Protein AF-A0A397DBZ5-F1 (afdb_monomer_lite)

Structure (mmCIF, N/CA/C/O backbone):
data_AF-A0A397DBZ5-F1
#
_entry.id   AF-A0A397DBZ5-F1
#
loop_
_atom_site.group_PDB
_atom_site.id
_atom_site.type_symbol
_atom_site.label_atom_id
_atom_site.label_alt_id
_atom_site.label_comp_id
_atom_site.label_asym_id
_atom_site.label_entity_id
_atom_site.label_seq_id
_atom_site.pdbx_PDB_ins_code
_atom_site.Cartn_x
_atom_site.Cartn_y
_atom_site.Cartn_z
_atom_site.occupancy
_atom_site.B_iso_or_equiv
_atom_site.auth_seq_id
_atom_site.auth_comp_id
_atom_site.auth_asym_id
_atom_site.auth_atom_id
_atom_site.pdbx_PDB_model_num
ATOM 1 N N . MET A 1 1 ? 53.790 -33.391 -21.709 1.00 39.59 1 MET A N 1
ATOM 2 C CA . MET A 1 1 ? 53.304 -32.358 -20.772 1.00 39.59 1 MET A CA 1
ATOM 3 C C . MET A 1 1 ? 51.871 -32.041 -21.142 1.00 39.59 1 MET A C 1
ATOM 5 O O . MET A 1 1 ? 51.640 -31.482 -22.203 1.00 39.59 1 MET A O 1
ATOM 9 N N . VAL A 1 2 ? 50.927 -32.501 -20.327 1.00 30.28 2 VAL A N 1
ATOM 10 C CA . VAL A 1 2 ? 49.497 -32.218 -20.479 1.00 30.28 2 VAL A CA 1
ATOM 11 C C . VAL A 1 2 ? 49.212 -30.999 -19.610 1.00 30.28 2 VAL A C 1
ATOM 13 O O . VAL A 1 2 ? 49.374 -31.076 -18.396 1.00 30.28 2 VAL A O 1
ATOM 16 N N . ALA A 1 3 ? 48.854 -29.872 -20.222 1.00 31.77 3 ALA A N 1
ATOM 17 C CA . ALA A 1 3 ? 48.318 -28.725 -19.502 1.00 31.77 3 ALA A CA 1
ATOM 18 C C . ALA A 1 3 ? 46.794 -28.864 -19.491 1.00 31.77 3 ALA A C 1
ATOM 20 O O . ALA A 1 3 ? 46.115 -28.621 -20.486 1.00 31.77 3 ALA A O 1
ATOM 21 N N . THR A 1 4 ? 46.282 -29.358 -18.371 1.00 33.03 4 THR A N 1
ATOM 22 C CA . THR A 1 4 ? 44.861 -29.445 -18.045 1.00 33.03 4 THR A CA 1
ATOM 23 C C . THR A 1 4 ? 44.274 -28.045 -17.902 1.00 33.03 4 THR A C 1
ATOM 25 O O . THR A 1 4 ? 44.769 -27.249 -17.104 1.00 33.03 4 THR A O 1
ATOM 28 N N . GLY A 1 5 ? 43.219 -27.756 -18.665 1.00 36.16 5 GLY A N 1
ATOM 29 C CA . GLY A 1 5 ? 42.408 -26.557 -18.492 1.00 36.16 5 GLY A CA 1
ATOM 30 C C . GLY A 1 5 ? 41.718 -26.567 -17.131 1.00 36.16 5 GLY A C 1
ATOM 31 O O . GLY A 1 5 ? 41.049 -27.534 -16.772 1.00 36.16 5 GLY A O 1
ATOM 32 N N . THR A 1 6 ? 41.894 -25.493 -16.373 1.00 34.53 6 THR A N 1
ATOM 33 C CA . THR A 1 6 ? 41.127 -25.217 -15.163 1.00 34.53 6 THR A CA 1
ATOM 34 C C . THR A 1 6 ? 39.743 -24.721 -15.567 1.00 34.53 6 THR A C 1
ATOM 36 O O . THR A 1 6 ? 39.598 -23.682 -16.212 1.00 34.53 6 THR A O 1
ATOM 39 N N . SER A 1 7 ? 38.713 -25.488 -15.212 1.00 35.91 7 SER A N 1
ATOM 40 C CA . SER A 1 7 ? 37.330 -25.024 -15.240 1.00 35.91 7 SER A CA 1
ATOM 41 C C . SER A 1 7 ? 37.196 -23.817 -14.315 1.00 35.91 7 SER A C 1
ATOM 43 O O . SER A 1 7 ? 37.601 -23.890 -13.155 1.00 35.91 7 SER A O 1
ATOM 45 N N . LEU A 1 8 ? 36.618 -22.726 -14.817 1.00 38.84 8 LEU A N 1
ATOM 46 C CA . LEU A 1 8 ? 36.057 -21.677 -13.972 1.00 38.84 8 LEU A CA 1
ATOM 47 C C . LEU A 1 8 ? 34.969 -22.329 -13.113 1.00 38.84 8 LEU A C 1
ATOM 49 O O . LEU A 1 8 ? 33.892 -22.649 -13.609 1.00 38.84 8 LEU A O 1
ATOM 53 N N . GLU A 1 9 ? 35.295 -22.607 -11.853 1.00 35.91 9 GLU A N 1
ATOM 54 C CA . GLU A 1 9 ? 34.304 -22.941 -10.841 1.00 35.91 9 GLU A CA 1
ATOM 55 C C . GLU A 1 9 ? 33.296 -21.793 -10.774 1.00 35.91 9 GLU A C 1
ATOM 57 O O . GLU A 1 9 ? 33.673 -20.633 -10.597 1.00 35.91 9 GLU A O 1
ATOM 62 N N . ASP A 1 10 ? 32.014 -22.128 -10.930 1.00 40.19 10 ASP A N 1
ATOM 63 C CA . ASP A 1 10 ? 30.894 -21.269 -10.564 1.00 40.19 10 ASP A CA 1
ATOM 64 C C . ASP A 1 10 ? 31.026 -20.944 -9.074 1.00 40.19 10 ASP A C 1
A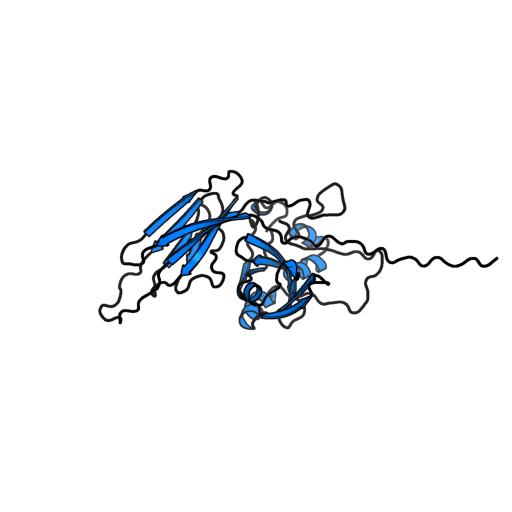TOM 66 O O . ASP A 1 10 ? 30.538 -21.669 -8.197 1.00 40.19 10 ASP A O 1
ATOM 70 N N . THR A 1 11 ? 31.708 -19.844 -8.763 1.00 39.75 11 THR A N 1
ATOM 71 C CA . THR A 1 11 ? 31.669 -19.241 -7.441 1.00 39.75 11 THR A CA 1
ATOM 72 C C . THR A 1 11 ? 30.224 -18.823 -7.223 1.00 39.75 11 THR A C 1
ATOM 74 O O . THR A 1 11 ? 29.802 -17.753 -7.660 1.00 39.75 11 THR A O 1
ATOM 77 N N . LYS A 1 12 ? 29.428 -19.693 -6.589 1.00 41.28 12 LYS A N 1
ATOM 78 C CA . LYS A 1 12 ? 28.099 -19.355 -6.082 1.00 41.28 12 LYS A CA 1
ATOM 79 C C . LYS A 1 12 ? 28.272 -18.119 -5.211 1.00 41.28 12 LYS A C 1
ATOM 81 O O . LYS A 1 12 ? 28.666 -18.237 -4.050 1.00 41.28 12 LYS A O 1
ATOM 86 N N . LEU A 1 13 ? 28.004 -16.938 -5.771 1.00 42.31 13 LEU A N 1
ATOM 87 C CA . LEU A 1 13 ? 27.806 -15.741 -4.978 1.00 42.31 13 LEU A CA 1
ATOM 88 C C . LEU A 1 13 ? 26.743 -16.127 -3.954 1.00 42.31 13 LEU A C 1
ATOM 90 O O . LEU A 1 13 ? 25.607 -16.446 -4.308 1.00 42.31 13 LEU A O 1
ATOM 94 N N . GLN A 1 14 ? 27.138 -16.167 -2.685 1.00 37.94 14 GLN A N 1
ATOM 95 C CA . GLN A 1 14 ? 26.212 -16.206 -1.567 1.00 37.94 14 GLN A CA 1
ATOM 96 C C . GLN A 1 14 ? 25.486 -14.862 -1.593 1.00 37.94 14 GLN A C 1
ATOM 98 O O . GLN A 1 14 ? 25.869 -13.922 -0.902 1.00 37.94 14 GLN A O 1
ATOM 103 N N . VAL A 1 15 ? 24.490 -14.735 -2.473 1.00 47.38 15 VAL A N 1
ATOM 104 C CA . VAL A 1 15 ? 23.604 -13.579 -2.507 1.00 47.38 15 VAL A CA 1
ATOM 105 C C . VAL A 1 15 ? 22.820 -13.650 -1.207 1.00 47.38 15 VAL A C 1
ATOM 107 O O . VAL A 1 15 ? 21.882 -14.439 -1.062 1.00 47.38 15 VAL A O 1
ATOM 110 N N . LYS A 1 16 ? 23.272 -12.881 -0.213 1.00 50.97 16 LYS A N 1
ATOM 111 C CA . LYS A 1 16 ? 22.509 -12.658 1.007 1.00 50.97 16 LYS A CA 1
ATOM 112 C C . LYS A 1 16 ? 21.192 -12.045 0.555 1.00 50.97 16 LYS A C 1
ATOM 114 O O . LYS A 1 16 ? 21.181 -10.994 -0.076 1.00 50.97 16 LYS A O 1
ATOM 119 N N . ARG A 1 17 ? 20.101 -12.770 0.785 1.00 56.88 17 ARG A N 1
ATOM 120 C CA . ARG A 1 17 ? 18.784 -12.348 0.312 1.00 56.88 17 ARG A CA 1
ATOM 121 C C . ARG A 1 17 ? 18.424 -11.016 0.967 1.00 56.88 17 ARG A C 1
ATOM 123 O O . ARG A 1 17 ? 18.727 -10.866 2.158 1.00 56.88 17 ARG A O 1
ATOM 130 N N . PRO A 1 18 ? 17.794 -10.089 0.232 1.00 60.03 18 PRO A N 1
ATOM 131 C CA . PRO A 1 18 ? 17.261 -8.887 0.845 1.00 60.03 18 PRO A CA 1
ATOM 132 C C . PRO A 1 18 ? 16.282 -9.290 1.952 1.00 60.03 18 PRO A C 1
ATOM 134 O O . PRO A 1 18 ? 15.532 -10.262 1.819 1.00 60.03 18 PRO A O 1
ATOM 137 N N . PHE A 1 19 ? 16.341 -8.584 3.076 1.00 64.19 19 PHE A N 1
ATOM 138 C CA . PHE A 1 19 ? 15.298 -8.683 4.088 1.00 64.19 19 PHE A CA 1
ATOM 139 C C . PHE A 1 19 ? 14.084 -7.889 3.603 1.00 64.19 19 PHE A C 1
ATOM 141 O O . PHE A 1 19 ? 14.247 -6.906 2.889 1.00 64.19 19 PHE A O 1
ATOM 148 N N . VAL A 1 20 ? 12.880 -8.307 4.000 1.00 69.19 20 VAL A N 1
ATOM 149 C CA . VAL A 1 20 ? 11.692 -7.462 3.825 1.00 69.19 20 VAL A CA 1
ATOM 150 C C . VAL A 1 20 ? 11.907 -6.187 4.635 1.00 69.19 20 VAL A C 1
ATOM 152 O O . VAL A 1 20 ? 12.115 -6.272 5.852 1.00 69.19 20 VAL A O 1
ATOM 155 N N . GLY A 1 21 ? 11.832 -5.040 3.966 1.00 69.75 21 GLY A N 1
ATOM 156 C CA . GLY A 1 21 ? 11.842 -3.731 4.600 1.00 69.75 21 GLY A CA 1
ATOM 157 C C . GLY A 1 21 ? 10.756 -3.637 5.667 1.00 69.75 21 GLY A C 1
ATOM 158 O O . GLY A 1 21 ? 9.603 -4.010 5.428 1.00 69.75 21 GLY A O 1
ATOM 159 N N . THR A 1 22 ? 11.118 -3.227 6.882 1.00 76.62 22 THR A N 1
ATOM 160 C CA . THR A 1 22 ? 10.164 -3.088 7.993 1.00 76.62 22 THR A CA 1
ATOM 161 C C . THR A 1 22 ? 10.307 -1.707 8.602 1.00 76.62 22 THR A C 1
ATOM 163 O O . THR A 1 22 ? 11.096 -1.531 9.517 1.00 76.62 22 THR A O 1
ATOM 166 N N . ILE A 1 23 ? 9.510 -0.743 8.153 1.00 78.12 23 ILE A N 1
ATOM 167 C CA . ILE A 1 23 ? 9.608 0.668 8.574 1.00 78.12 23 ILE A CA 1
ATOM 168 C C . ILE A 1 23 ? 8.910 0.950 9.915 1.00 78.12 23 ILE A C 1
ATOM 170 O O . ILE A 1 23 ? 8.237 1.968 10.093 1.00 78.12 23 ILE A O 1
ATOM 174 N N . GLY A 1 24 ? 9.000 0.015 10.856 1.00 85.00 24 GLY A N 1
ATOM 175 C CA . GLY A 1 24 ? 8.377 0.153 12.163 1.00 85.00 24 GLY A CA 1
ATOM 176 C C . GLY A 1 24 ? 8.308 -1.133 12.969 1.00 85.00 24 GLY A C 1
ATOM 177 O O . GLY A 1 24 ? 8.809 -2.185 12.582 1.00 85.00 24 GLY A O 1
ATOM 178 N N . GLU A 1 25 ? 7.626 -1.047 14.101 1.00 89.88 25 GLU A N 1
ATOM 179 C CA . GLU A 1 25 ? 7.420 -2.155 15.026 1.00 89.88 25 GLU A CA 1
ATOM 180 C C . GLU A 1 25 ? 5.948 -2.282 15.412 1.00 89.88 25 GLU A C 1
ATOM 182 O O . GLU A 1 25 ? 5.205 -1.303 15.490 1.00 89.88 25 GLU A O 1
ATOM 187 N N . LEU A 1 26 ? 5.526 -3.520 15.674 1.00 91.88 26 LEU A N 1
ATOM 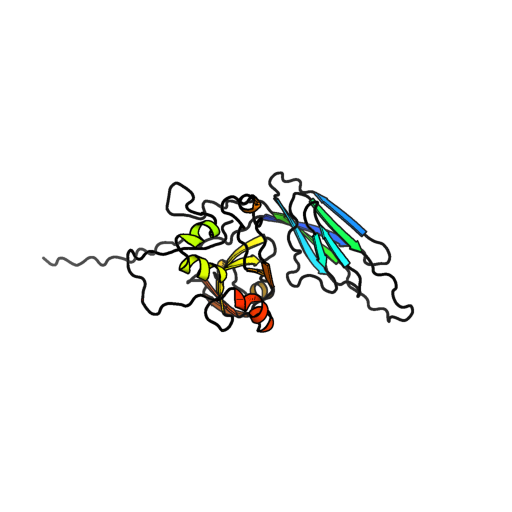188 C CA . LEU A 1 26 ? 4.218 -3.821 16.240 1.00 91.88 26 LEU A CA 1
ATOM 189 C C . LEU A 1 26 ? 4.374 -4.056 17.742 1.00 91.88 26 LEU A C 1
ATOM 191 O O . LEU A 1 26 ? 4.946 -5.057 18.174 1.00 91.88 26 LEU A O 1
ATOM 195 N N . MET A 1 27 ? 3.816 -3.153 18.538 1.00 92.62 27 MET A N 1
ATOM 196 C CA . MET A 1 27 ? 3.747 -3.289 19.985 1.00 92.62 27 MET A CA 1
ATOM 197 C C . MET A 1 27 ? 2.434 -3.948 20.390 1.00 92.62 27 MET A C 1
ATOM 199 O O . MET A 1 27 ? 1.356 -3.496 20.004 1.00 92.62 27 MET A O 1
ATOM 203 N N . ASN A 1 28 ? 2.507 -4.983 21.224 1.00 92.94 28 ASN A N 1
ATOM 204 C CA . ASN A 1 28 ? 1.313 -5.633 21.754 1.00 92.94 28 ASN A CA 1
ATOM 205 C C . ASN A 1 28 ? 0.552 -4.690 22.697 1.00 92.94 28 ASN A C 1
ATOM 207 O O . ASN A 1 28 ? 1.109 -4.162 23.659 1.00 92.94 28 ASN A O 1
ATOM 211 N N . LEU A 1 29 ? -0.746 -4.531 22.451 1.00 92.19 29 LEU A N 1
ATOM 212 C CA . LEU A 1 29 ? -1.660 -3.756 23.285 1.00 92.19 29 LEU A CA 1
ATOM 213 C C . LEU A 1 29 ? -3.040 -4.388 23.195 1.00 92.19 29 LEU A C 1
ATOM 215 O O . LEU A 1 29 ? -3.601 -4.454 22.112 1.00 92.19 29 LEU A O 1
ATOM 219 N N . THR A 1 30 ? -3.629 -4.789 24.319 1.00 93.69 30 THR A N 1
ATOM 220 C CA . THR A 1 30 ? -5.032 -5.223 24.326 1.00 93.69 30 THR A CA 1
ATOM 221 C C . THR A 1 30 ? -5.923 -4.089 24.808 1.00 93.69 30 THR A C 1
ATOM 223 O O . THR A 1 30 ? -5.883 -3.721 25.980 1.00 93.69 30 THR A O 1
ATOM 226 N N . LEU A 1 31 ? -6.747 -3.553 23.909 1.00 94.38 31 LEU A N 1
ATOM 227 C CA . LEU A 1 31 ? -7.751 -2.539 24.223 1.00 94.38 31 LEU A CA 1
ATOM 228 C C . LEU A 1 31 ? -9.098 -2.966 23.632 1.00 94.38 31 LEU A C 1
ATOM 230 O O . LEU A 1 31 ? -9.260 -3.054 22.418 1.00 94.38 31 LEU A O 1
ATOM 234 N N . SER A 1 32 ? -10.068 -3.233 24.506 1.00 93.56 32 SER A N 1
ATOM 235 C CA . SER A 1 32 ? -11.451 -3.514 24.110 1.00 93.56 32 SER A CA 1
ATOM 236 C C . SER A 1 32 ? -12.253 -2.221 24.098 1.00 93.56 32 SER A C 1
ATOM 238 O O . SER A 1 32 ? -12.312 -1.525 25.111 1.00 93.56 32 SER A O 1
ATOM 240 N N . ILE A 1 33 ? -12.883 -1.910 22.969 1.00 90.44 33 ILE A N 1
ATOM 241 C CA . ILE A 1 33 ? -13.709 -0.712 22.821 1.00 90.44 33 ILE A CA 1
ATOM 242 C C . ILE A 1 33 ? -15.173 -1.148 22.914 1.00 90.44 33 ILE A C 1
ATOM 244 O O . ILE A 1 33 ? -15.650 -1.878 22.037 1.00 90.44 33 ILE A O 1
ATOM 248 N N . PRO A 1 34 ? -15.901 -0.744 23.971 1.00 81.88 34 PRO A N 1
ATOM 249 C CA . PRO A 1 34 ? -17.284 -1.151 24.140 1.00 81.88 34 PRO A CA 1
ATOM 250 C C . PRO A 1 34 ? -18.149 -0.511 23.052 1.00 81.88 34 PRO A C 1
ATOM 252 O O . PRO A 1 34 ? -18.214 0.712 22.932 1.00 81.88 34 PRO A O 1
ATOM 255 N N . ILE A 1 35 ? -18.849 -1.344 22.283 1.00 83.56 35 ILE A N 1
ATOM 256 C CA . ILE A 1 35 ? -19.852 -0.882 21.322 1.00 83.56 35 ILE A CA 1
ATOM 257 C C . ILE A 1 35 ? -21.193 -0.667 22.029 1.00 83.56 35 ILE A C 1
ATOM 259 O O . ILE A 1 35 ? -21.627 -1.464 22.861 1.00 83.56 35 ILE A O 1
ATOM 263 N N . GLY A 1 36 ? -21.872 0.437 21.729 1.00 81.19 36 GLY A N 1
ATOM 264 C CA . GLY A 1 36 ? -23.033 0.861 22.509 1.00 81.19 36 GLY A CA 1
ATOM 265 C C . GLY A 1 36 ? -23.618 2.189 22.057 1.00 81.19 36 GLY A C 1
ATOM 266 O O . GLY A 1 36 ? -23.476 2.567 20.902 1.00 81.19 36 GLY A O 1
ATOM 267 N N . LYS A 1 37 ? -24.308 2.884 22.968 1.00 77.81 37 LYS A N 1
ATOM 268 C CA . LYS A 1 37 ? -24.970 4.176 22.692 1.00 77.81 37 LYS A CA 1
ATOM 269 C C . LYS A 1 37 ? -24.053 5.386 22.865 1.00 77.81 37 LYS A C 1
ATOM 271 O O . LYS A 1 37 ? -24.404 6.483 22.448 1.00 77.81 37 LYS A O 1
ATOM 276 N N . THR A 1 38 ? -22.909 5.202 23.508 1.00 85.31 38 THR A N 1
ATOM 277 C CA . THR A 1 38 ? -21.983 6.282 23.838 1.00 85.31 38 THR A CA 1
ATOM 278 C C . THR A 1 38 ? -20.801 6.272 22.890 1.00 85.31 38 THR A C 1
ATOM 280 O O . THR A 1 38 ? -20.267 5.213 22.563 1.00 85.31 38 THR A O 1
ATOM 283 N N . ARG A 1 39 ? -20.376 7.466 22.484 1.00 90.62 39 ARG A N 1
ATOM 284 C CA . ARG A 1 39 ? -19.099 7.664 21.802 1.00 90.62 39 ARG A CA 1
ATOM 285 C C . ARG A 1 39 ? -17.959 7.300 22.758 1.00 90.62 39 ARG A C 1
ATOM 287 O O . ARG A 1 39 ? -18.016 7.649 23.936 1.00 90.62 39 ARG A O 1
ATOM 294 N N . VAL A 1 40 ? -16.947 6.609 22.246 1.00 92.94 40 VAL A N 1
ATOM 295 C CA . VAL A 1 40 ? -15.739 6.227 22.994 1.00 92.94 40 VAL A CA 1
ATOM 296 C C . VAL A 1 40 ? -14.531 6.833 22.297 1.00 92.94 40 VAL A C 1
ATOM 298 O O . VAL A 1 40 ? -14.492 6.896 21.070 1.00 92.94 40 VAL A O 1
ATOM 301 N N . HIS A 1 41 ? -13.563 7.297 23.080 1.00 92.94 41 HIS A N 1
ATOM 302 C CA . HIS A 1 41 ? -12.378 7.987 22.592 1.00 92.94 41 HIS A CA 1
ATOM 303 C C . HIS A 1 41 ? -11.151 7.566 23.406 1.00 92.94 41 HIS A C 1
ATOM 305 O O . HIS A 1 41 ? -11.158 7.664 24.634 1.00 92.94 41 HIS A O 1
ATOM 311 N N . HIS A 1 42 ? -10.096 7.146 22.711 1.00 95.56 42 HIS A N 1
ATOM 312 C CA . HIS A 1 42 ? -8.781 6.865 23.279 1.00 95.56 42 HIS A CA 1
ATOM 313 C C . HIS A 1 42 ? -7.709 7.587 22.471 1.00 95.56 42 HIS A C 1
ATOM 315 O O . HIS A 1 42 ? -7.728 7.530 21.246 1.00 95.56 42 HIS A O 1
ATOM 321 N N . ARG A 1 43 ? -6.748 8.215 23.149 1.00 96.25 43 ARG A N 1
ATOM 322 C CA . ARG A 1 43 ? -5.539 8.759 22.527 1.00 96.25 43 ARG A CA 1
ATOM 323 C C . ARG A 1 43 ? -4.336 7.990 23.047 1.00 96.25 43 ARG A C 1
ATOM 325 O O . ARG A 1 43 ? -4.195 7.812 24.255 1.00 96.25 43 ARG A O 1
ATOM 332 N N . ILE A 1 44 ? -3.498 7.533 22.129 1.00 96.12 44 ILE A N 1
ATOM 333 C CA . ILE A 1 44 ? -2.247 6.838 22.411 1.00 96.12 44 ILE A CA 1
ATOM 334 C C . ILE A 1 44 ? -1.130 7.676 21.806 1.00 96.12 44 ILE A C 1
ATOM 336 O O . ILE A 1 44 ? -1.214 8.078 20.648 1.00 96.12 44 ILE A O 1
ATOM 340 N N . GLU A 1 45 ? -0.097 7.941 22.596 1.00 95.69 45 GLU A N 1
ATOM 341 C CA . GLU A 1 45 ? 1.089 8.673 22.161 1.00 95.69 45 GLU A CA 1
ATOM 342 C C . GLU A 1 45 ? 2.306 7.758 22.242 1.00 95.69 45 GLU A C 1
ATOM 344 O O . GLU A 1 45 ? 2.512 7.070 23.248 1.00 95.69 45 GLU A O 1
ATOM 349 N N . SER A 1 46 ? 3.103 7.751 21.178 1.00 93.62 46 SER A N 1
ATOM 350 C CA . SER A 1 46 ? 4.365 7.027 21.141 1.00 93.62 46 SER A CA 1
ATOM 351 C C . SER A 1 46 ? 5.369 7.673 22.093 1.00 93.62 46 SER A C 1
ATOM 353 O O . SER A 1 46 ? 5.495 8.899 22.176 1.00 93.62 46 SER A O 1
ATOM 355 N N . LYS A 1 47 ? 6.118 6.827 22.804 1.00 91.44 47 LYS A N 1
ATOM 356 C CA . LYS A 1 47 ? 7.264 7.255 23.621 1.00 91.44 47 LYS A CA 1
ATOM 357 C C . LYS A 1 47 ? 8.558 7.335 22.811 1.00 91.44 47 LYS A C 1
ATOM 359 O O . LYS A 1 47 ? 9.536 7.898 23.299 1.00 91.44 47 LYS A O 1
ATOM 364 N N . ASN A 1 48 ? 8.576 6.766 21.608 1.00 89.69 48 ASN A N 1
ATOM 365 C CA . ASN A 1 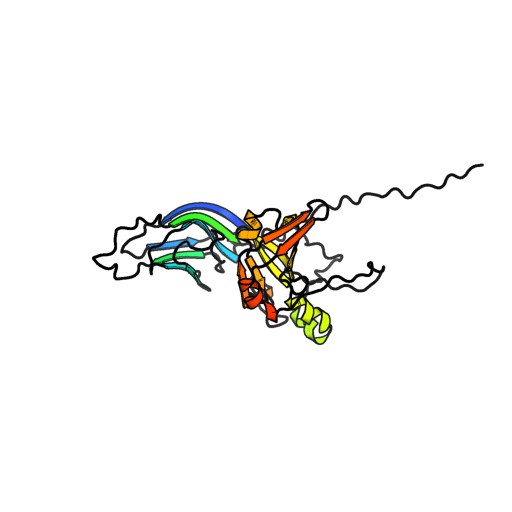48 ? 9.729 6.786 20.729 1.00 89.69 48 ASN A CA 1
ATOM 366 C C . ASN A 1 48 ? 9.762 8.115 19.956 1.00 89.69 48 ASN A C 1
ATOM 368 O O . ASN A 1 48 ? 8.830 8.472 19.237 1.00 89.69 48 ASN A O 1
ATOM 372 N N . SER A 1 49 ? 10.852 8.868 20.109 1.00 87.62 49 SER A N 1
ATOM 373 C CA . SER A 1 49 ? 11.035 10.164 19.446 1.00 87.62 49 SER A CA 1
ATOM 374 C C . SER A 1 49 ? 11.236 10.053 17.933 1.00 87.62 49 SER A C 1
ATOM 376 O O . SER A 1 49 ? 11.114 11.061 17.240 1.00 87.62 49 SER A O 1
ATOM 378 N N . GLN A 1 50 ? 11.538 8.856 17.424 1.00 86.50 50 GLN A N 1
ATOM 379 C CA . GLN A 1 50 ? 11.726 8.588 15.999 1.00 86.50 50 GLN A CA 1
ATOM 380 C C . GLN A 1 50 ? 10.419 8.239 15.275 1.00 86.50 50 GLN A C 1
ATOM 382 O O . GLN A 1 50 ? 10.429 8.130 14.050 1.00 86.50 50 GLN A O 1
ATOM 387 N N . THR A 1 51 ? 9.306 8.077 15.999 1.00 89.38 51 THR A N 1
ATOM 388 C CA . THR A 1 51 ? 8.009 7.724 15.413 1.00 89.38 51 THR A CA 1
ATOM 389 C C . THR A 1 51 ? 7.514 8.817 14.471 1.00 89.38 51 THR A C 1
ATOM 391 O O . THR A 1 51 ? 7.291 9.960 14.876 1.00 89.38 51 THR A O 1
ATOM 394 N N . GLN A 1 52 ? 7.317 8.446 13.209 1.00 88.06 52 GLN A N 1
ATOM 395 C CA . GLN A 1 52 ? 6.821 9.313 12.141 1.00 88.06 52 GLN A CA 1
ATOM 396 C C . GLN A 1 52 ? 5.365 9.036 11.778 1.00 88.06 52 GLN A C 1
ATOM 398 O O . GLN A 1 52 ? 4.678 9.942 11.310 1.00 88.06 52 GLN A O 1
ATOM 403 N N . PHE A 1 53 ? 4.881 7.816 11.998 1.00 90.62 53 PHE A N 1
ATOM 404 C CA . PHE A 1 53 ? 3.483 7.457 11.790 1.00 90.62 53 PHE A CA 1
ATOM 405 C C . PHE A 1 53 ? 3.055 6.363 12.767 1.00 90.62 53 PHE A C 1
ATOM 407 O O . PHE A 1 53 ? 3.884 5.667 13.353 1.00 90.62 53 PHE A O 1
ATOM 414 N N . MET A 1 54 ? 1.748 6.198 12.939 1.00 94.00 54 MET A N 1
ATOM 415 C CA . MET A 1 54 ? 1.162 5.173 13.795 1.00 94.00 54 MET A CA 1
ATOM 416 C C . MET A 1 54 ? 0.020 4.448 13.087 1.00 94.00 54 MET A C 1
ATOM 418 O O . MET A 1 54 ? -0.608 4.971 12.169 1.00 94.00 54 MET A O 1
ATOM 422 N N . GLY A 1 55 ? -0.273 3.235 13.537 1.00 95.00 55 GLY A N 1
ATOM 423 C CA . GLY A 1 55 ? -1.406 2.444 13.070 1.00 95.00 55 GLY A CA 1
ATOM 424 C C . GLY A 1 55 ? -1.916 1.503 14.154 1.00 95.00 55 GLY A C 1
ATOM 425 O O . GLY A 1 55 ? -1.330 1.385 15.230 1.00 95.00 55 GLY A O 1
ATOM 426 N N . VAL A 1 56 ? -3.023 0.824 13.876 1.00 97.00 56 VAL A N 1
ATOM 427 C CA . VAL A 1 56 ? -3.707 -0.041 14.841 1.00 97.00 56 VAL A CA 1
ATOM 428 C C . VAL A 1 56 ? -3.907 -1.423 14.241 1.00 97.00 56 VAL A C 1
ATOM 430 O O . VAL A 1 56 ? -4.371 -1.547 13.110 1.00 97.00 56 VAL A O 1
ATOM 433 N N . GLN A 1 57 ? -3.585 -2.462 15.007 1.00 97.00 57 GLN A N 1
ATOM 434 C CA . GLN A 1 57 ? -3.933 -3.840 14.683 1.00 97.00 57 GLN A CA 1
ATOM 435 C C . GLN A 1 57 ? -5.189 -4.260 15.448 1.00 97.00 57 GLN A C 1
ATOM 437 O O . GLN A 1 57 ? -5.282 -4.084 16.665 1.00 97.00 57 GLN A O 1
ATOM 442 N N . PHE A 1 58 ? -6.127 -4.882 14.742 1.00 96.81 58 PHE A N 1
ATOM 443 C CA . PHE A 1 58 ? -7.368 -5.408 15.292 1.00 96.81 58 PHE A CA 1
ATOM 444 C C . PHE A 1 58 ? -7.330 -6.938 15.354 1.00 96.81 58 PHE A C 1
ATOM 446 O O . PHE A 1 58 ? -7.078 -7.610 14.354 1.00 96.81 58 PHE A O 1
ATOM 453 N N . SER A 1 59 ? -7.655 -7.516 16.509 1.00 95.75 59 SER A N 1
ATOM 454 C CA . SER A 1 59 ? -7.965 -8.949 16.602 1.00 95.75 59 SER A CA 1
ATOM 455 C C . SER A 1 59 ? -9.445 -9.226 16.349 1.00 95.75 59 SER A C 1
ATOM 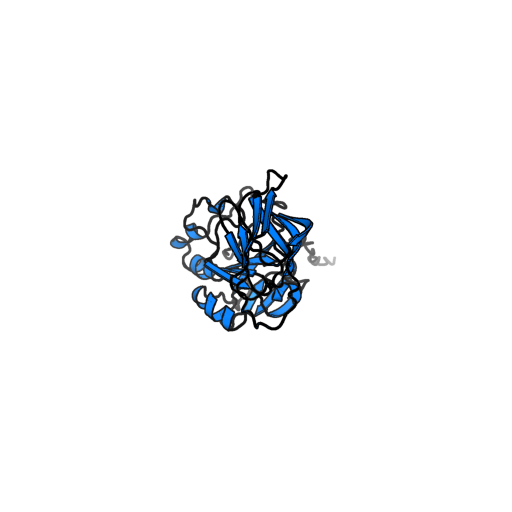457 O O . SER A 1 59 ? -9.793 -10.308 15.882 1.00 95.75 59 SER A O 1
ATOM 459 N N . THR A 1 60 ? -10.314 -8.252 16.635 1.00 95.25 60 THR A N 1
ATOM 460 C CA . THR A 1 60 ? -11.759 -8.298 16.376 1.00 95.25 60 THR A CA 1
ATOM 461 C C . THR A 1 60 ? -12.229 -6.934 15.887 1.00 95.25 60 THR A C 1
ATOM 463 O O . THR A 1 60 ? -11.865 -5.912 16.471 1.00 95.25 60 THR A O 1
ATOM 466 N N . PHE A 1 61 ? -13.047 -6.922 14.837 1.00 96.25 61 PHE A N 1
ATOM 467 C CA . PHE A 1 61 ? -13.723 -5.727 14.348 1.00 96.25 61 PHE A CA 1
ATOM 468 C C . PHE A 1 61 ? -15.081 -6.129 13.771 1.00 96.25 61 PHE A C 1
ATOM 470 O O . PHE A 1 61 ? -15.163 -6.772 12.726 1.00 96.25 61 PHE A O 1
ATOM 477 N N . ASP A 1 62 ? -16.152 -5.764 14.460 1.00 93.75 62 ASP A N 1
ATOM 478 C CA . ASP A 1 62 ? -17.518 -6.019 14.023 1.00 93.75 62 ASP A CA 1
ATOM 479 C C . ASP A 1 62 ? -18.444 -4.937 14.580 1.00 93.75 62 ASP A C 1
ATOM 481 O O . ASP A 1 62 ? -18.775 -4.919 15.770 1.00 93.75 62 ASP A O 1
ATOM 485 N N . LEU A 1 63 ? -18.810 -3.998 13.711 1.00 93.00 63 LEU A N 1
ATOM 486 C CA . LEU A 1 63 ? -19.620 -2.837 14.038 1.00 93.00 63 LEU A CA 1
ATOM 487 C C . LEU A 1 63 ? -21.057 -2.969 13.521 1.00 93.00 63 LEU A C 1
ATOM 489 O O . LEU A 1 63 ? -21.274 -3.403 12.384 1.00 93.00 63 LEU A O 1
ATOM 493 N N . PRO A 1 64 ? -22.050 -2.518 14.309 1.00 90.69 64 PRO A N 1
ATOM 494 C CA . PRO A 1 64 ? -23.415 -2.371 13.832 1.00 90.69 64 PRO A CA 1
ATOM 495 C C . PRO A 1 64 ? -23.519 -1.439 12.611 1.00 90.69 64 PRO A C 1
ATOM 497 O O . PRO A 1 64 ? -22.746 -0.489 12.487 1.00 90.69 64 PRO A O 1
ATOM 500 N N . PRO A 1 65 ? -24.509 -1.646 11.722 1.00 89.12 65 PRO A N 1
ATOM 501 C CA . PRO A 1 65 ? -24.756 -0.753 10.598 1.00 89.12 65 PRO A CA 1
ATOM 502 C C . PRO A 1 65 ? -24.910 0.707 11.033 1.00 89.12 65 PRO A C 1
ATOM 504 O O . PRO A 1 65 ? -25.745 1.027 11.880 1.00 89.12 65 PRO A O 1
ATOM 507 N N . GLY A 1 66 ? -24.123 1.584 10.411 1.00 90.06 66 GLY A N 1
ATOM 508 C CA . GLY A 1 66 ? -24.092 3.020 10.686 1.00 90.06 66 GLY A CA 1
ATOM 509 C C . GLY A 1 66 ? -23.122 3.438 11.793 1.00 90.06 66 GLY A C 1
ATOM 510 O O . GLY A 1 66 ? -22.771 4.613 11.840 1.00 90.06 66 GLY A O 1
ATOM 511 N N . ASP A 1 67 ? -22.667 2.517 12.645 1.00 93.19 67 ASP A N 1
ATOM 512 C CA . ASP A 1 67 ? -21.621 2.815 13.622 1.00 93.19 67 ASP A CA 1
ATOM 513 C C . ASP A 1 67 ? -20.265 2.932 12.901 1.00 93.19 67 ASP A C 1
ATOM 515 O O . ASP A 1 67 ? -19.999 2.230 11.918 1.00 93.19 67 ASP A O 1
ATOM 519 N N . THR A 1 68 ? -19.402 3.823 13.389 1.00 96.00 68 THR A N 1
ATOM 520 C CA . THR A 1 68 ? -18.092 4.101 12.787 1.00 96.00 68 THR A CA 1
ATOM 521 C C . THR A 1 68 ? -16.965 3.995 13.809 1.00 96.00 68 THR A C 1
ATOM 523 O O . THR A 1 68 ? -17.145 4.275 14.997 1.00 96.00 68 THR A O 1
ATOM 526 N N . LEU A 1 69 ? -15.781 3.608 13.334 1.00 97.56 69 LEU A N 1
ATOM 527 C CA . LEU A 1 69 ? -14.516 3.802 14.035 1.00 97.56 69 LEU A CA 1
ATOM 528 C C . LEU A 1 69 ? -13.649 4.741 13.206 1.00 97.56 69 LEU A C 1
ATOM 530 O O . LEU A 1 69 ? -13.330 4.426 12.065 1.00 97.56 69 LEU A O 1
ATOM 534 N N . GLU A 1 70 ? -13.243 5.862 13.777 1.00 97.81 70 GLU A N 1
ATOM 535 C CA . GLU A 1 70 ? -12.245 6.745 13.191 1.00 97.81 70 GLU A CA 1
ATOM 536 C C . GLU A 1 70 ? -10.891 6.510 13.865 1.00 97.81 70 GLU A C 1
ATOM 538 O O . GLU A 1 70 ? -10.794 6.481 15.095 1.00 97.81 70 GLU A O 1
ATOM 543 N N . ILE A 1 71 ? -9.859 6.334 13.043 1.00 98.00 71 ILE A N 1
ATOM 544 C CA . ILE A 1 71 ? -8.454 6.345 13.442 1.00 98.00 71 ILE A CA 1
ATOM 545 C C . ILE A 1 71 ? -7.857 7.635 12.896 1.00 98.00 71 ILE A C 1
ATOM 547 O O . ILE A 1 71 ? -7.862 7.837 11.682 1.00 98.00 71 ILE A O 1
ATOM 551 N N . SER A 1 72 ? -7.375 8.515 13.765 1.00 97.31 72 SER A N 1
ATOM 552 C CA . SER A 1 72 ? -6.896 9.839 13.365 1.00 97.31 72 SER A CA 1
ATOM 553 C C . SER A 1 72 ? -5.613 10.254 14.072 1.00 97.31 72 SER A C 1
ATOM 555 O O . SER A 1 72 ? -5.259 9.739 15.131 1.00 97.31 72 SER A O 1
ATOM 557 N N . SER A 1 73 ? -4.910 11.202 13.472 1.00 94.56 73 SER A N 1
ATOM 558 C CA . SER A 1 73 ? -3.905 12.034 14.121 1.00 94.56 73 SER A CA 1
ATOM 559 C C . SER A 1 73 ? -4.258 13.504 13.907 1.00 94.56 73 SER A C 1
ATOM 561 O O . SER A 1 73 ? -5.333 13.841 13.411 1.00 94.56 73 SER A O 1
ATOM 563 N N . ASP A 1 74 ? -3.332 14.394 14.250 1.00 89.94 74 ASP A N 1
ATOM 564 C CA . ASP A 1 74 ? -3.497 15.828 14.030 1.00 89.94 74 ASP A CA 1
ATOM 565 C C . ASP A 1 74 ? -3.423 16.209 12.532 1.00 89.94 74 ASP A C 1
ATOM 567 O O . ASP A 1 74 ? -3.725 17.346 12.176 1.00 89.94 74 ASP A O 1
ATOM 571 N N . SER A 1 75 ? -3.018 15.283 11.648 1.00 87.56 75 SER A N 1
ATOM 572 C CA . SER A 1 75 ? -2.803 15.559 10.216 1.00 87.56 75 SER A CA 1
ATOM 573 C C . SER A 1 75 ? -3.724 14.794 9.267 1.00 87.56 75 SER A C 1
ATOM 575 O O . SER A 1 75 ? -4.059 15.319 8.205 1.00 87.56 75 SER A O 1
ATOM 577 N N . ASN A 1 76 ? -4.146 13.577 9.613 1.00 92.06 76 ASN A N 1
ATOM 578 C CA . ASN A 1 76 ? -5.019 12.766 8.766 1.00 92.06 76 ASN A CA 1
ATOM 579 C C . ASN A 1 76 ? -5.919 11.825 9.579 1.00 92.06 76 ASN A C 1
ATOM 581 O O . ASN A 1 76 ? -5.649 11.527 10.743 1.00 92.06 76 ASN A O 1
ATOM 585 N N . SER A 1 77 ? -6.999 11.345 8.956 1.00 95.38 77 SER A N 1
ATOM 586 C CA . SER A 1 77 ? -7.902 10.360 9.552 1.00 95.38 77 SER A CA 1
ATOM 587 C C . SER A 1 77 ? -8.447 9.353 8.544 1.00 95.38 77 SER A C 1
ATOM 589 O O . SER A 1 77 ? -8.530 9.618 7.345 1.00 95.38 77 SER A O 1
ATOM 591 N N . PHE A 1 78 ? -8.831 8.185 9.058 1.00 95.88 78 PHE A N 1
ATOM 592 C CA . PHE A 1 78 ? -9.450 7.094 8.315 1.00 95.88 78 PHE A CA 1
ATOM 593 C C . PHE A 1 78 ? -10.648 6.561 9.087 1.00 95.88 78 PHE A C 1
ATOM 595 O O . PHE A 1 78 ? -10.560 6.296 10.286 1.00 95.88 78 PHE A O 1
ATOM 602 N N . THR A 1 79 ? -11.767 6.375 8.390 1.00 97.31 79 THR A N 1
ATOM 603 C CA . THR A 1 79 ? -13.012 5.876 8.981 1.00 97.31 79 THR A CA 1
ATOM 604 C C . THR A 1 79 ? -13.320 4.464 8.499 1.00 97.31 79 THR A C 1
ATOM 606 O O . THR A 1 79 ? -13.300 4.183 7.303 1.00 97.31 79 THR A O 1
ATOM 609 N N . TYR A 1 80 ? -13.671 3.592 9.439 1.00 96.94 80 TYR A N 1
ATOM 610 C CA . TYR A 1 80 ? -13.992 2.185 9.228 1.00 96.94 80 TYR A CA 1
ATOM 611 C C . TYR A 1 80 ? -15.412 1.879 9.705 1.00 96.94 80 TYR A C 1
ATOM 613 O O . TYR A 1 80 ? -15.916 2.484 10.653 1.00 96.94 80 TYR A O 1
ATOM 621 N N . THR A 1 81 ? -16.051 0.907 9.057 1.00 95.81 81 THR A N 1
ATOM 622 C CA . THR A 1 81 ? -17.415 0.443 9.356 1.00 95.81 81 THR A CA 1
ATOM 623 C C . THR A 1 81 ? -17.512 -1.076 9.191 1.00 95.81 81 THR A C 1
ATOM 625 O O . THR A 1 81 ? -16.586 -1.710 8.679 1.00 95.81 81 THR A O 1
ATOM 628 N N . GLY A 1 82 ? -18.624 -1.677 9.626 1.00 93.81 82 GLY A N 1
ATOM 629 C CA . GLY A 1 82 ? -18.897 -3.105 9.429 1.00 93.81 82 GLY A CA 1
ATOM 630 C C . GLY A 1 82 ? -17.809 -3.999 10.027 1.00 93.81 82 GLY A C 1
ATOM 631 O O . GLY A 1 82 ? -17.520 -3.896 11.213 1.00 93.81 82 GLY A O 1
ATOM 632 N N . HIS A 1 83 ? -17.188 -4.850 9.206 1.00 94.50 83 HIS A N 1
ATOM 633 C CA . HIS A 1 83 ? -16.127 -5.777 9.633 1.00 94.50 83 HIS A CA 1
ATOM 634 C C . HIS A 1 83 ? -14.709 -5.181 9.596 1.00 94.50 83 HIS A C 1
ATOM 636 O O . HIS A 1 83 ? -13.729 -5.894 9.806 1.00 94.50 83 HIS A O 1
ATOM 642 N N . GLY A 1 84 ? -14.592 -3.876 9.337 1.00 94.06 84 GLY A N 1
ATOM 643 C CA . GLY A 1 84 ? -13.312 -3.179 9.339 1.00 94.06 84 GLY A CA 1
ATOM 644 C C . GLY A 1 84 ? -12.414 -3.554 8.155 1.00 94.06 84 GLY A C 1
ATOM 645 O O . GLY A 1 84 ? -12.885 -4.107 7.156 1.00 94.06 84 GLY A O 1
ATOM 646 N N . PRO A 1 85 ? -11.116 -3.214 8.226 1.00 93.75 85 PRO A N 1
ATOM 647 C CA . PRO A 1 85 ? -10.180 -3.504 7.151 1.00 93.75 85 PRO A CA 1
ATOM 648 C C . PRO A 1 85 ? -9.897 -5.010 7.073 1.00 93.75 85 PRO A C 1
ATOM 650 O O . PRO A 1 85 ? -9.562 -5.643 8.075 1.00 93.75 85 PRO A O 1
ATOM 653 N N . SER A 1 86 ? -9.947 -5.584 5.866 1.00 91.25 86 SER A N 1
ATOM 654 C CA . SER A 1 86 ? -9.630 -7.006 5.633 1.00 91.25 86 SER A CA 1
ATOM 655 C C . SER A 1 86 ? -8.204 -7.374 6.051 1.00 91.25 86 SER A C 1
ATOM 657 O O . SER A 1 86 ? -7.938 -8.515 6.427 1.00 91.25 86 SER A O 1
ATOM 659 N N . THR A 1 87 ? -7.298 -6.395 6.040 1.00 91.81 87 THR A N 1
ATOM 660 C CA . THR A 1 87 ? -5.912 -6.533 6.492 1.00 91.81 87 THR A CA 1
ATOM 661 C C . THR A 1 87 ? -5.784 -6.713 8.000 1.00 91.81 87 THR A C 1
ATOM 663 O O . THR A 1 87 ? -4.724 -7.122 8.459 1.00 91.81 87 THR A O 1
ATOM 666 N N . ARG A 1 88 ? -6.840 -6.412 8.773 1.00 94.50 88 ARG A N 1
ATOM 667 C CA . ARG A 1 88 ? -6.821 -6.267 10.239 1.00 94.50 88 ARG A CA 1
ATOM 668 C C . ARG A 1 88 ? -5.917 -5.148 10.757 1.00 94.50 88 ARG A C 1
ATOM 670 O O . ARG A 1 88 ? -5.734 -5.033 11.965 1.00 94.50 88 ARG A O 1
ATOM 677 N N . PHE A 1 89 ? -5.394 -4.309 9.872 1.00 95.19 89 PHE A N 1
ATOM 678 C CA . PHE A 1 89 ? -4.607 -3.134 10.219 1.00 95.19 89 PHE A CA 1
ATOM 679 C C . PHE A 1 89 ? -5.303 -1.883 9.698 1.00 95.19 89 PHE A C 1
ATOM 681 O O . PHE A 1 89 ? -5.799 -1.872 8.568 1.00 95.19 89 PHE A O 1
ATOM 688 N N . SER A 1 90 ? -5.321 -0.825 10.502 1.00 95.06 90 SER A N 1
ATOM 689 C CA . SER A 1 90 ? -5.686 0.496 10.001 1.00 95.06 90 SER A CA 1
ATOM 690 C C . SER A 1 90 ? -4.660 0.980 8.970 1.00 95.06 90 SER A C 1
ATOM 692 O O . SER A 1 90 ? -3.498 0.573 8.984 1.00 95.06 90 SER A O 1
ATOM 694 N N . ASP A 1 91 ? -5.078 1.880 8.089 1.00 91.94 91 ASP A N 1
ATOM 695 C CA . ASP A 1 91 ? -4.187 2.831 7.431 1.00 91.94 91 ASP A CA 1
ATOM 696 C C . ASP A 1 91 ? -3.417 3.675 8.460 1.00 91.94 91 ASP A C 1
ATOM 698 O O . ASP A 1 91 ? -3.822 3.801 9.627 1.00 91.94 91 ASP A O 1
ATOM 702 N N . HIS A 1 92 ? -2.278 4.213 8.024 1.00 91.88 92 HIS A N 1
ATOM 703 C CA . HIS A 1 92 ? -1.338 4.926 8.881 1.00 91.88 92 HIS A CA 1
ATOM 704 C C . HIS A 1 92 ? -1.702 6.386 9.041 1.00 91.88 92 HIS A C 1
ATOM 706 O O . HIS A 1 92 ? -1.861 7.122 8.068 1.00 91.88 92 HIS A O 1
ATOM 712 N N . VAL A 1 93 ? -1.748 6.830 10.289 1.00 93.00 93 VAL A N 1
ATOM 713 C CA . VAL A 1 93 ? -1.880 8.244 10.618 1.00 93.00 93 VAL A CA 1
ATOM 714 C C . VAL A 1 93 ? -0.502 8.836 10.890 1.00 93.00 93 VAL A C 1
ATOM 716 O O . VAL A 1 93 ? 0.322 8.204 11.549 1.00 93.00 93 VAL A O 1
ATOM 719 N N . HIS A 1 94 ? -0.215 10.028 10.371 1.00 90.62 94 HIS A N 1
ATOM 720 C CA . HIS A 1 94 ? 1.111 10.627 10.526 1.00 90.62 94 HIS A CA 1
ATOM 721 C C . HIS A 1 94 ? 1.265 11.289 11.892 1.00 90.62 94 HIS A C 1
ATOM 723 O O . HIS A 1 94 ? 0.323 11.860 12.445 1.00 90.62 94 HIS A O 1
ATOM 729 N N . GLY A 1 95 ? 2.486 11.262 12.404 1.00 89.75 95 GLY A N 1
ATOM 730 C CA . GLY A 1 95 ? 2.859 11.788 13.704 1.00 89.75 95 GLY A CA 1
ATOM 731 C C . GLY A 1 95 ? 3.006 10.702 14.765 1.00 89.75 95 GLY A C 1
ATOM 732 O O . GLY A 1 95 ? 2.946 9.504 14.507 1.00 89.75 95 GLY A O 1
ATOM 733 N N . LYS A 1 96 ? 3.212 11.169 15.995 1.00 93.00 96 LYS A N 1
ATOM 734 C CA . LYS A 1 96 ? 3.520 10.353 17.179 1.00 93.00 96 LYS A CA 1
ATOM 735 C C . LYS A 1 96 ? 2.308 10.076 18.069 1.00 93.00 96 LYS A C 1
ATOM 737 O O . LYS A 1 96 ? 2.468 9.734 19.239 1.00 93.00 96 LYS A O 1
ATOM 742 N N . SER A 1 97 ? 1.104 10.304 17.557 1.00 95.00 97 SER A N 1
ATOM 743 C CA . SER A 1 97 ? -0.130 10.056 18.294 1.00 95.00 97 SER A CA 1
ATOM 744 C C . SER A 1 97 ? -1.205 9.492 17.386 1.00 95.00 97 SER A C 1
ATOM 746 O O . SER A 1 97 ? -1.412 10.005 16.286 1.00 95.00 97 SER A O 1
ATOM 748 N N . VAL A 1 98 ? -1.941 8.515 17.902 1.00 97.00 98 VAL A N 1
ATOM 749 C CA . VAL A 1 98 ? -3.136 7.963 17.273 1.00 97.00 98 VAL A CA 1
ATOM 750 C C . VAL A 1 98 ? -4.330 8.126 18.202 1.00 97.00 98 VAL A C 1
ATOM 752 O O . VAL A 1 98 ? -4.274 7.841 19.400 1.00 97.00 98 VAL A O 1
ATOM 755 N N . VAL A 1 99 ? -5.425 8.604 17.635 1.00 97.62 99 VAL A N 1
ATOM 756 C CA . VAL A 1 99 ? -6.725 8.733 18.274 1.00 97.62 99 VAL A CA 1
ATOM 757 C C . VAL A 1 99 ? -7.638 7.661 17.699 1.00 97.62 99 VAL A C 1
ATOM 759 O O . VAL A 1 99 ? -7.752 7.508 16.488 1.00 97.62 99 VAL A O 1
ATOM 762 N N . ILE A 1 100 ? -8.287 6.913 18.585 1.00 97.50 100 ILE A N 1
ATOM 763 C CA . ILE A 1 100 ? -9.232 5.852 18.258 1.00 97.50 100 ILE A CA 1
ATOM 764 C C . ILE A 1 100 ? -10.600 6.285 18.771 1.00 97.50 100 ILE A C 1
ATOM 766 O O . ILE A 1 100 ? -10.816 6.384 19.983 1.00 97.50 100 ILE A O 1
ATOM 770 N N . GLN A 1 101 ? -11.522 6.554 17.851 1.00 97.00 101 GLN A N 1
ATOM 771 C CA . GLN A 1 101 ? -12.829 7.113 18.164 1.00 97.00 101 GLN A CA 1
ATOM 772 C C . GLN A 1 101 ? -13.958 6.260 17.594 1.00 97.00 101 GLN A C 1
ATOM 774 O O . GLN A 1 101 ? -14.194 6.241 16.390 1.00 97.00 101 GLN A O 1
ATOM 779 N N . TYR A 1 102 ? -14.706 5.598 18.469 1.00 96.44 102 TYR A N 1
ATOM 780 C CA . TYR A 1 102 ? -15.935 4.903 18.095 1.00 96.44 102 TYR A CA 1
ATOM 781 C C . TYR A 1 102 ? -17.132 5.845 18.221 1.00 96.44 102 TYR A C 1
ATOM 783 O O . TYR A 1 102 ? -17.334 6.443 19.282 1.00 96.44 102 TYR A O 1
ATOM 791 N N . THR A 1 103 ? -17.956 5.928 17.175 1.00 95.12 103 THR A N 1
ATOM 792 C CA . THR A 1 103 ? -19.171 6.747 17.148 1.00 95.12 103 THR A CA 1
ATOM 793 C C . THR A 1 103 ? -20.390 5.903 16.767 1.00 95.12 103 THR A C 1
ATOM 795 O O . THR A 1 103 ? -20.425 5.337 15.675 1.00 95.12 103 THR A O 1
ATOM 798 N N . PRO A 1 104 ? -21.417 5.827 17.631 1.00 92.19 104 PRO A N 1
ATOM 799 C CA . PRO A 1 104 ? -22.646 5.121 17.306 1.00 92.19 104 PRO A CA 1
ATOM 800 C C . PRO A 1 104 ? -23.605 5.955 16.456 1.00 92.19 104 PRO A C 1
ATOM 802 O O . PRO A 1 104 ? -23.809 7.148 16.701 1.00 92.19 104 PRO A O 1
ATOM 805 N N . SER A 1 105 ? -24.288 5.292 15.528 1.00 87.69 105 SER A N 1
ATOM 806 C CA . SER A 1 105 ? -25.419 5.849 14.792 1.00 87.69 105 SER A CA 1
ATOM 807 C C . SER A 1 105 ? -26.677 5.922 15.672 1.00 87.69 105 SER A C 1
ATOM 809 O O . SER A 1 105 ? -27.035 4.975 16.380 1.00 87.69 105 SER A O 1
ATOM 811 N N . HIS A 1 106 ? -27.385 7.055 15.620 1.00 69.69 106 HIS A N 1
ATOM 812 C CA . HIS A 1 106 ? -28.724 7.223 16.194 1.00 69.69 106 HIS A CA 1
ATOM 813 C C . HIS A 1 106 ? -29.718 7.397 15.031 1.00 69.69 106 HIS A C 1
ATOM 815 O O . HIS A 1 106 ? -29.527 8.346 14.273 1.00 69.69 106 HIS A O 1
ATOM 821 N N . PRO A 1 107 ? -30.767 6.558 14.852 1.00 58.25 107 PRO A N 1
ATOM 822 C CA . PRO A 1 107 ? -31.461 5.717 15.832 1.00 58.25 107 PRO A CA 1
ATOM 823 C C . PRO A 1 107 ? -31.494 4.220 15.456 1.00 58.25 107 PRO A C 1
ATOM 825 O O . PRO A 1 107 ? -31.976 3.834 14.390 1.00 58.25 107 PRO A O 1
ATOM 828 N N . ARG A 1 108 ? -31.103 3.334 16.384 1.00 58.69 108 ARG A N 1
ATOM 829 C CA . ARG A 1 108 ? -31.422 1.900 16.256 1.00 58.69 108 ARG A CA 1
ATOM 830 C C . ARG A 1 108 ? -32.946 1.754 16.206 1.00 58.69 108 ARG A C 1
ATOM 832 O O . ARG A 1 108 ? -33.627 2.134 17.160 1.00 58.69 108 ARG A O 1
ATOM 839 N N . ALA A 1 109 ? -33.482 1.247 15.094 1.00 55.34 109 ALA A N 1
ATOM 840 C CA . ALA A 1 109 ? -34.911 0.994 14.951 1.00 55.34 109 ALA A CA 1
ATOM 841 C C . ALA A 1 109 ? -35.401 0.188 16.162 1.00 55.34 109 ALA A C 1
ATOM 843 O O . ALA A 1 109 ? -34.819 -0.849 16.486 1.00 55.34 109 ALA A O 1
ATOM 844 N N . LYS A 1 110 ? -36.480 0.644 16.813 1.00 54.22 110 LYS A N 1
ATOM 845 C CA . LYS A 1 110 ? -37.073 -0.002 18.003 1.00 54.22 110 LYS A CA 1
ATOM 846 C C . LYS A 1 110 ? -37.412 -1.491 17.789 1.00 54.22 110 LYS A C 1
ATOM 848 O O . LYS A 1 110 ? -37.592 -2.209 18.763 1.00 54.22 110 LYS A O 1
ATOM 853 N N . ASN A 1 111 ? -37.440 -1.940 16.529 1.00 52.31 111 ASN A N 1
ATOM 854 C CA . ASN A 1 111 ? -37.829 -3.280 16.093 1.00 52.31 111 ASN A CA 1
ATOM 855 C C . ASN A 1 111 ? -36.696 -4.061 15.394 1.00 52.31 111 ASN A C 1
ATOM 857 O O . ASN A 1 111 ? -36.958 -5.092 14.773 1.00 52.31 111 ASN A O 1
ATOM 861 N N . ALA A 1 112 ? -35.444 -3.591 15.440 1.00 57.47 112 ALA A N 1
ATOM 862 C CA . ALA A 1 112 ? -34.328 -4.369 14.911 1.00 57.47 112 ALA A CA 1
ATOM 863 C C . ALA A 1 112 ? -34.104 -5.601 15.801 1.00 57.47 112 ALA A C 1
ATOM 865 O O . ALA A 1 112 ? -33.906 -5.467 17.010 1.00 57.47 112 ALA A O 1
ATOM 866 N N . ARG A 1 113 ? -34.135 -6.807 15.212 1.00 57.56 113 ARG A N 1
ATOM 867 C CA . ARG A 1 113 ? -33.768 -8.040 15.928 1.00 57.56 113 ARG A CA 1
ATOM 868 C C . ARG A 1 113 ? -32.398 -7.838 16.592 1.00 57.56 113 ARG A C 1
ATOM 870 O O . ARG A 1 113 ? -31.515 -7.279 15.934 1.00 57.56 113 ARG A O 1
ATOM 877 N N . PRO A 1 114 ? -32.190 -8.288 17.842 1.00 56.88 114 PRO A N 1
ATOM 878 C CA . PRO A 1 114 ? -30.892 -8.182 18.492 1.00 56.88 114 PRO A CA 1
ATOM 879 C C . PRO A 1 114 ? -29.877 -9.029 17.719 1.00 56.88 114 PRO A C 1
ATOM 881 O O . PRO A 1 114 ? -29.812 -10.245 17.871 1.00 56.88 114 PRO A O 1
ATOM 884 N N . ARG A 1 115 ? -29.105 -8.384 16.843 1.00 70.19 115 ARG A N 1
ATOM 885 C CA . ARG A 1 115 ? -27.843 -8.934 16.357 1.00 70.19 115 ARG A CA 1
ATOM 886 C C . ARG A 1 115 ? -26.782 -8.604 17.395 1.00 70.19 115 ARG A C 1
ATOM 888 O O . ARG A 1 115 ? -26.619 -7.443 17.768 1.00 70.19 115 ARG A O 1
ATOM 895 N N . THR A 1 116 ? -26.103 -9.635 17.877 1.00 78.62 116 THR A N 1
ATOM 896 C CA . THR A 1 116 ? -24.904 -9.499 18.699 1.00 78.62 116 THR A CA 1
ATOM 897 C C . THR A 1 116 ? -23.737 -9.216 17.767 1.00 78.62 116 THR A C 1
ATOM 899 O O . THR A 1 116 ? -23.439 -10.042 16.908 1.00 78.62 116 THR A O 1
ATOM 902 N N . TYR A 1 117 ? -23.118 -8.052 17.924 1.00 85.31 117 TYR A N 1
ATOM 903 C CA . TYR A 1 117 ? -21.893 -7.690 17.216 1.00 85.31 117 TYR A CA 1
ATOM 904 C C . TYR A 1 117 ? -20.705 -7.925 18.148 1.00 85.31 117 TYR A C 1
ATOM 906 O O . TYR A 1 117 ? -20.822 -7.684 19.353 1.00 85.31 117 TYR A O 1
ATOM 914 N N . ALA A 1 118 ? -19.586 -8.407 17.610 1.00 88.44 118 ALA A N 1
ATOM 915 C CA . ALA A 1 118 ? -18.412 -8.759 18.415 1.00 88.44 118 ALA A CA 1
ATOM 916 C C . ALA A 1 118 ? -17.655 -7.533 18.968 1.00 88.44 118 ALA A C 1
ATOM 918 O O . ALA A 1 118 ? -16.889 -7.666 19.921 1.00 88.44 118 ALA A O 1
ATOM 919 N N . GLY A 1 119 ? -17.894 -6.337 18.420 1.00 91.88 119 GLY A N 1
ATOM 920 C CA . GLY A 1 119 ? -17.257 -5.098 18.861 1.00 91.88 119 GLY A CA 1
ATOM 921 C C . GLY A 1 119 ? -15.857 -4.911 18.288 1.00 91.88 119 GLY A C 1
ATOM 922 O O . GLY A 1 119 ? -15.541 -5.426 17.217 1.00 91.88 119 GLY A O 1
ATOM 923 N N . ILE A 1 120 ? -15.023 -4.131 18.978 1.00 95.75 120 ILE A N 1
ATOM 924 C CA . ILE A 1 120 ? -13.651 -3.854 18.544 1.00 95.75 120 ILE A CA 1
ATOM 925 C C . ILE A 1 120 ? -12.681 -4.277 19.640 1.00 95.75 120 ILE A C 1
ATOM 927 O O . ILE A 1 120 ? -12.792 -3.843 20.790 1.00 95.75 120 ILE A O 1
ATOM 931 N N . VAL A 1 121 ? -11.692 -5.077 19.253 1.00 96.75 121 VAL A N 1
ATOM 932 C CA . VAL A 1 121 ? -10.537 -5.404 20.084 1.00 96.75 121 VAL A CA 1
ATOM 933 C C . VAL A 1 121 ? -9.281 -5.038 19.310 1.00 96.75 121 VAL A C 1
ATOM 935 O O . VAL A 1 121 ? -8.967 -5.635 18.278 1.00 96.75 121 VAL A O 1
ATOM 938 N N . VAL A 1 122 ? -8.570 -4.042 19.824 1.00 97.00 122 VAL A N 1
ATOM 939 C CA . VAL A 1 122 ? -7.217 -3.692 19.398 1.00 97.00 122 VAL A CA 1
ATOM 940 C C . VAL A 1 122 ? -6.258 -4.670 20.063 1.00 97.00 122 VAL A C 1
ATOM 942 O O . VAL A 1 122 ? -6.348 -4.876 21.274 1.00 97.00 122 VAL A O 1
ATOM 945 N N . SER A 1 123 ? -5.381 -5.285 19.270 1.00 96.50 123 SER A N 1
ATOM 946 C CA . SER A 1 123 ? -4.350 -6.230 19.727 1.00 96.50 123 SER A CA 1
ATOM 947 C C . SER A 1 123 ? -2.933 -5.668 19.657 1.00 96.50 123 SER A C 1
ATOM 949 O O . SER A 1 123 ? -2.025 -6.223 20.280 1.00 96.50 123 SER A O 1
ATOM 951 N N . GLY A 1 124 ? -2.737 -4.557 18.948 1.00 95.88 124 GLY A N 1
ATOM 952 C CA . GLY A 1 124 ? -1.447 -3.894 18.902 1.00 95.88 124 GLY A CA 1
ATOM 953 C C . GLY A 1 124 ? -1.485 -2.505 18.289 1.00 95.88 124 GLY A C 1
ATOM 954 O O . GLY A 1 124 ? -2.445 -2.119 17.619 1.00 95.88 124 GLY A O 1
ATOM 955 N N . ILE A 1 125 ? -0.410 -1.768 18.537 1.00 96.12 125 ILE A N 1
ATOM 956 C CA . ILE A 1 125 ? -0.129 -0.457 17.961 1.00 96.12 125 ILE A CA 1
ATOM 957 C C . ILE A 1 125 ? 1.112 -0.588 17.095 1.00 96.12 125 ILE A C 1
ATOM 959 O O . ILE A 1 125 ? 2.131 -1.119 17.530 1.00 96.12 125 ILE A O 1
ATOM 963 N N . LEU A 1 126 ? 0.994 -0.120 15.861 1.00 93.75 126 LEU A N 1
ATOM 964 C CA . LEU A 1 126 ? 2.102 0.003 14.933 1.00 93.75 126 LEU A CA 1
ATOM 965 C C . LEU A 1 126 ? 2.755 1.359 15.191 1.00 93.75 126 LEU A C 1
ATOM 967 O O . LEU A 1 126 ? 2.067 2.381 15.139 1.00 93.75 126 LEU A O 1
ATOM 971 N N . GLU A 1 127 ? 4.057 1.368 15.443 1.00 92.62 127 GLU A N 1
ATOM 972 C CA . GLU A 1 127 ? 4.866 2.585 15.453 1.00 92.62 127 GLU A CA 1
ATOM 973 C C . GLU A 1 127 ? 5.824 2.538 14.278 1.00 92.62 127 GLU A C 1
ATOM 975 O O . GLU A 1 127 ? 6.667 1.650 14.179 1.00 92.62 127 GLU A O 1
ATOM 980 N N . GLY A 1 128 ? 5.647 3.483 13.367 1.00 87.50 128 GLY A N 1
ATOM 981 C CA . GLY A 1 128 ? 6.441 3.623 12.169 1.00 87.50 128 GLY A CA 1
ATOM 982 C C . GLY A 1 128 ? 7.607 4.560 12.384 1.00 87.50 128 GLY A C 1
ATOM 983 O O . GLY A 1 128 ? 7.411 5.702 12.801 1.00 87.50 128 GLY A O 1
ATOM 984 N N . PHE A 1 129 ? 8.806 4.110 12.062 1.00 82.38 129 PHE A N 1
ATOM 985 C CA . PHE A 1 129 ? 10.013 4.921 12.083 1.00 82.38 129 PHE A CA 1
ATOM 986 C C . PHE A 1 129 ? 10.873 4.530 10.882 1.00 82.38 129 PHE A C 1
ATOM 988 O O . PHE A 1 129 ? 10.864 3.364 10.489 1.00 82.38 129 PHE A O 1
ATOM 995 N N . PRO A 1 130 ? 11.608 5.476 10.277 1.00 61.34 130 PRO A N 1
ATOM 996 C CA . PRO A 1 130 ? 12.501 5.166 9.174 1.00 61.34 130 PRO A CA 1
ATOM 997 C C . PRO A 1 130 ? 13.608 4.250 9.695 1.00 61.34 130 PRO A C 1
ATOM 999 O O . PRO A 1 130 ? 14.593 4.689 10.293 1.00 61.34 130 PRO A O 1
ATOM 1002 N N . THR A 1 131 ? 13.434 2.948 9.512 1.00 55.22 131 THR A N 1
ATOM 1003 C CA . THR A 1 131 ? 14.507 1.986 9.671 1.00 55.22 131 THR A CA 1
ATOM 1004 C C . THR A 1 131 ? 15.308 2.039 8.387 1.00 55.22 131 THR A C 1
ATOM 1006 O O . THR A 1 131 ? 15.007 1.332 7.433 1.00 55.22 131 THR A O 1
ATOM 1009 N N . SER A 1 132 ? 16.373 2.836 8.340 1.00 51.62 132 SER A N 1
ATOM 1010 C CA . SER A 1 132 ? 17.426 2.491 7.392 1.00 51.62 132 SER A CA 1
ATOM 1011 C C . SER A 1 132 ? 17.995 1.156 7.883 1.00 51.62 132 SER A C 1
ATOM 1013 O O . SER A 1 132 ? 18.857 1.143 8.765 1.00 51.62 132 SER A O 1
ATOM 1015 N N . THR A 1 133 ? 17.495 0.017 7.399 1.00 44.66 133 THR A N 1
ATOM 1016 C CA . THR A 1 133 ? 17.942 -1.335 7.799 1.00 44.66 133 THR A CA 1
ATOM 1017 C C . THR A 1 133 ? 19.360 -1.660 7.305 1.00 44.66 133 THR A C 1
ATOM 1019 O O . THR A 1 133 ? 19.723 -2.813 7.089 1.00 44.66 133 THR A O 1
ATOM 1022 N N . GLY A 1 134 ? 20.200 -0.644 7.130 1.00 51.66 134 GLY A N 1
ATOM 1023 C CA . GLY A 1 134 ? 21.359 -0.673 6.262 1.00 51.66 134 GLY A CA 1
ATOM 1024 C C . GLY A 1 134 ? 21.052 0.020 4.943 1.00 51.66 134 GLY A C 1
ATOM 1025 O O . GLY A 1 134 ? 19.908 0.320 4.613 1.00 51.66 134 GLY A O 1
ATOM 1026 N N . ARG A 1 135 ? 22.117 0.324 4.210 1.00 46.44 135 ARG A N 1
ATOM 1027 C CA . ARG A 1 135 ? 22.052 0.815 2.838 1.00 46.44 135 ARG A CA 1
ATOM 1028 C C . ARG A 1 135 ? 21.202 -0.186 2.045 1.00 46.44 135 ARG A C 1
ATOM 1030 O O . ARG A 1 135 ? 21.620 -1.330 1.898 1.00 46.44 135 ARG A O 1
ATOM 1037 N N . GLU A 1 136 ? 20.028 0.205 1.558 1.00 51.44 136 GLU A N 1
ATOM 1038 C CA . GLU A 1 136 ? 19.460 -0.487 0.402 1.00 51.44 136 GLU A CA 1
ATOM 1039 C C . GLU A 1 136 ? 20.460 -0.226 -0.725 1.00 51.44 136 GLU A C 1
ATOM 1041 O O . GLU A 1 136 ? 20.591 0.899 -1.213 1.00 51.44 136 GLU A O 1
ATOM 1046 N N . ASP A 1 137 ? 21.340 -1.206 -0.943 1.00 50.12 137 ASP A N 1
ATOM 1047 C CA . ASP A 1 137 ? 22.616 -1.028 -1.622 1.00 50.12 137 ASP A CA 1
ATOM 1048 C C . ASP A 1 137 ? 22.417 -0.470 -3.033 1.00 50.12 137 ASP A C 1
ATOM 1050 O O . ASP A 1 137 ? 22.150 -1.185 -3.996 1.00 50.12 137 ASP A O 1
ATOM 1054 N N . VAL A 1 138 ? 22.636 0.832 -3.173 1.00 52.16 138 VAL A N 1
ATOM 1055 C CA . VAL A 1 138 ? 23.032 1.419 -4.444 1.00 52.16 138 VAL A CA 1
ATOM 1056 C C . VAL A 1 138 ? 24.536 1.204 -4.568 1.00 52.16 138 VAL A C 1
ATOM 1058 O O . VAL A 1 138 ? 25.296 1.565 -3.666 1.00 52.16 138 VAL A O 1
ATOM 1061 N N . CYS A 1 139 ? 24.995 0.640 -5.685 1.00 48.38 139 CYS A N 1
ATOM 1062 C CA . CYS A 1 139 ? 26.420 0.576 -6.000 1.00 48.38 139 CYS A CA 1
ATOM 1063 C C . CYS A 1 139 ? 27.006 2.006 -6.051 1.00 48.38 139 CYS A C 1
ATOM 1065 O O . CYS A 1 139 ? 26.873 2.697 -7.058 1.00 48.38 139 CYS A O 1
ATOM 1067 N N . GLY A 1 140 ? 27.637 2.486 -4.972 1.00 52.53 140 GLY A N 1
ATOM 1068 C CA . GLY A 1 140 ? 28.251 3.819 -4.931 1.00 52.53 140 GLY A CA 1
ATOM 1069 C C . GLY A 1 140 ? 28.391 4.420 -3.530 1.00 52.53 140 GLY A C 1
ATOM 1070 O O . GLY A 1 140 ? 27.885 3.884 -2.552 1.00 52.53 140 GLY A O 1
ATOM 1071 N N . ILE A 1 141 ? 29.112 5.545 -3.425 1.00 52.69 141 ILE A N 1
ATOM 1072 C CA . ILE A 1 141 ? 29.391 6.255 -2.157 1.00 52.69 141 ILE A CA 1
ATOM 1073 C C . ILE A 1 141 ? 28.236 7.197 -1.755 1.00 52.69 141 ILE A C 1
ATOM 1075 O O . ILE A 1 141 ? 28.085 7.505 -0.576 1.00 52.69 141 ILE A O 1
ATOM 1079 N N . GLN A 1 142 ? 27.380 7.592 -2.699 1.00 54.03 142 GLN A N 1
ATOM 1080 C CA . GLN A 1 142 ? 26.241 8.493 -2.489 1.00 54.03 142 GLN A CA 1
ATOM 1081 C C . GLN A 1 142 ? 24.927 7.786 -2.858 1.00 54.03 142 GLN A C 1
ATOM 1083 O O . GLN A 1 142 ? 24.939 6.990 -3.802 1.00 54.03 142 GLN A O 1
ATOM 1088 N N . PRO A 1 143 ? 23.806 8.062 -2.164 1.00 54.91 143 PRO A N 1
ATOM 1089 C CA . PRO A 1 143 ? 22.496 7.592 -2.601 1.00 54.91 143 PRO A CA 1
ATOM 1090 C C . PRO A 1 143 ? 22.210 8.117 -4.016 1.00 54.91 143 PRO A C 1
ATOM 1092 O O . PRO A 1 143 ? 22.165 9.325 -4.231 1.00 54.91 143 PRO A O 1
ATOM 1095 N N . GLN A 1 144 ? 22.055 7.215 -4.993 1.00 63.19 144 GLN A N 1
ATOM 1096 C CA . GLN A 1 144 ? 21.641 7.572 -6.362 1.00 63.19 144 GLN A CA 1
ATOM 1097 C C . GLN A 1 144 ? 20.133 7.392 -6.573 1.00 63.19 144 GLN A C 1
ATOM 1099 O O . GLN A 1 144 ? 19.688 7.141 -7.691 1.00 63.19 144 GLN A O 1
ATOM 1104 N N . TRP A 1 145 ? 19.332 7.485 -5.514 1.00 72.44 145 TRP A N 1
ATOM 1105 C CA . TRP A 1 145 ? 17.889 7.598 -5.667 1.00 72.44 145 TRP A CA 1
ATOM 1106 C C . TRP A 1 145 ? 17.520 9.071 -5.819 1.00 72.44 145 TRP A C 1
ATOM 1108 O O . TRP A 1 145 ? 18.095 9.962 -5.195 1.00 72.44 145 TRP A O 1
ATOM 1118 N N . TRP A 1 146 ? 16.585 9.330 -6.720 1.00 80.25 146 TRP A N 1
ATOM 1119 C CA . TRP A 1 146 ? 16.116 10.667 -7.037 1.00 80.25 146 TRP A CA 1
ATOM 1120 C C . TRP A 1 146 ? 14.620 10.576 -7.341 1.00 80.25 146 TRP A C 1
ATOM 1122 O O . TRP A 1 146 ? 14.231 9.637 -8.045 1.00 80.25 146 TRP A O 1
ATOM 1132 N N . PRO A 1 147 ? 13.775 11.505 -6.852 1.00 91.00 147 PRO A N 1
ATOM 1133 C CA . PRO A 1 147 ? 12.339 11.449 -7.100 1.00 91.00 147 PRO A CA 1
ATOM 1134 C C . PRO A 1 147 ? 12.033 11.297 -8.592 1.00 91.00 147 PRO A C 1
ATOM 1136 O O . PRO A 1 147 ? 12.505 12.073 -9.430 1.00 91.00 147 PRO A O 1
ATOM 1139 N N . ASN A 1 148 ? 11.259 10.269 -8.933 1.00 92.75 148 ASN A N 1
ATOM 1140 C CA . ASN A 1 148 ? 11.085 9.834 -10.317 1.00 92.75 148 ASN A CA 1
ATOM 1141 C C . ASN A 1 148 ? 10.426 10.905 -11.211 1.00 92.75 148 ASN A C 1
ATOM 1143 O O . ASN A 1 148 ? 10.769 11.010 -12.390 1.00 92.75 148 ASN A O 1
ATOM 1147 N N . VAL A 1 149 ? 9.604 11.792 -10.638 1.00 94.06 149 VAL A N 1
ATOM 1148 C CA . VAL A 1 149 ? 9.037 12.974 -11.314 1.00 94.06 149 VAL A CA 1
ATOM 1149 C C . VAL A 1 149 ? 10.092 13.855 -11.996 1.00 94.06 149 VAL A C 1
ATOM 1151 O O . VAL A 1 149 ? 9.840 14.441 -13.046 1.00 94.06 149 VAL A O 1
ATOM 1154 N N . CYS A 1 150 ? 11.319 13.897 -11.481 1.00 92.94 150 CYS A N 1
ATOM 1155 C CA . CYS A 1 150 ? 12.402 14.687 -12.070 1.00 92.94 150 CYS A CA 1
ATOM 1156 C C . CYS A 1 150 ? 12.998 14.071 -13.331 1.00 92.94 150 CYS A C 1
ATOM 1158 O O . CYS A 1 150 ? 13.661 14.756 -14.110 1.00 92.94 150 CYS A O 1
ATOM 1160 N N . ASN A 1 151 ? 12.777 12.774 -13.526 1.00 90.88 151 ASN A N 1
ATOM 1161 C CA . ASN A 1 151 ? 13.217 12.049 -14.704 1.00 90.88 151 ASN A CA 1
ATOM 1162 C C . ASN A 1 151 ? 12.185 12.117 -15.837 1.00 90.88 151 ASN A C 1
ATOM 1164 O O . ASN A 1 151 ? 12.499 11.686 -16.944 1.00 90.88 151 ASN A O 1
ATOM 1168 N N . ALA A 1 152 ? 10.999 12.699 -15.609 1.00 93.38 152 ALA A N 1
ATOM 1169 C CA . ALA A 1 152 ? 9.901 12.730 -16.575 1.00 93.38 152 ALA A CA 1
ATOM 1170 C C . ALA A 1 152 ? 10.298 13.316 -17.938 1.00 93.38 152 ALA A C 1
ATOM 1172 O O . ALA A 1 152 ? 9.989 12.733 -18.975 1.00 93.38 152 ALA A O 1
ATOM 1173 N N . THR A 1 153 ? 11.032 14.431 -17.950 1.00 94.69 153 THR A N 1
ATOM 1174 C CA . THR A 1 153 ? 11.462 15.083 -19.200 1.00 94.69 153 THR A CA 1
ATOM 1175 C C . THR A 1 153 ? 12.653 14.377 -19.842 1.00 94.69 153 THR A C 1
ATOM 1177 O O . THR A 1 153 ? 12.737 14.284 -21.063 1.00 94.69 153 THR A O 1
ATOM 1180 N N . LYS A 1 154 ? 13.590 13.874 -19.029 1.00 93.69 154 LYS A N 1
ATOM 1181 C CA . LYS A 1 154 ? 14.835 13.261 -19.515 1.00 93.69 154 LYS A CA 1
ATOM 1182 C C . LYS A 1 154 ? 14.619 11.837 -20.035 1.00 93.69 154 LYS A C 1
ATOM 1184 O O . LYS A 1 154 ? 15.258 11.435 -21.002 1.00 93.69 154 LYS A O 1
ATOM 1189 N N . PHE A 1 155 ? 13.719 11.087 -19.403 1.00 93.88 155 PHE A N 1
ATOM 1190 C CA . PHE A 1 155 ? 13.428 9.685 -19.697 1.00 93.88 155 PHE A CA 1
ATOM 1191 C C . PHE A 1 155 ? 11.908 9.434 -19.752 1.00 93.88 155 PHE A C 1
ATOM 1193 O O . PHE A 1 155 ? 11.378 8.652 -18.959 1.00 93.88 155 PHE A O 1
ATOM 1200 N N . PRO A 1 156 ? 11.180 10.052 -20.701 1.00 95.75 156 PRO A N 1
ATOM 1201 C CA . PRO A 1 156 ? 9.715 10.029 -20.723 1.00 95.75 156 PRO A CA 1
ATOM 1202 C C . PRO A 1 156 ? 9.123 8.620 -20.853 1.00 95.75 156 PRO A C 1
ATOM 1204 O O . PRO A 1 156 ? 8.079 8.333 -20.273 1.00 95.75 156 PRO A O 1
ATOM 1207 N N . ALA A 1 157 ? 9.793 7.711 -21.568 1.00 93.69 157 ALA A N 1
ATOM 1208 C CA . ALA A 1 157 ? 9.349 6.322 -21.684 1.00 93.69 157 ALA A CA 1
ATOM 1209 C C . ALA A 1 157 ? 9.489 5.551 -20.358 1.00 93.69 157 ALA A C 1
ATOM 1211 O O . ALA A 1 157 ? 8.558 4.857 -19.954 1.00 93.69 157 ALA A O 1
ATOM 1212 N N . ALA A 1 158 ? 10.618 5.707 -19.657 1.00 93.38 158 ALA A N 1
ATOM 1213 C CA . ALA A 1 158 ? 10.829 5.088 -18.348 1.00 93.38 158 ALA A CA 1
ATOM 1214 C C . ALA A 1 158 ? 9.844 5.648 -17.311 1.00 93.38 158 ALA A C 1
ATOM 1216 O O . ALA A 1 158 ? 9.230 4.882 -16.575 1.00 93.38 158 ALA A O 1
ATOM 1217 N N . TYR A 1 159 ? 9.621 6.965 -17.329 1.00 95.62 159 TYR A N 1
ATOM 1218 C CA . TYR A 1 159 ? 8.645 7.639 -16.472 1.00 95.62 159 TYR A CA 1
ATOM 1219 C C . TYR A 1 159 ? 7.195 7.225 -16.763 1.00 95.62 159 TYR A C 1
ATOM 1221 O O . TYR A 1 159 ? 6.378 7.102 -15.857 1.00 95.62 159 TYR A O 1
ATOM 1229 N N . LYS A 1 160 ? 6.846 6.970 -18.028 1.00 95.62 160 LYS A N 1
ATOM 1230 C CA . LYS A 1 160 ? 5.536 6.401 -18.365 1.00 95.62 160 LYS A CA 1
ATOM 1231 C C . LYS A 1 160 ? 5.394 4.986 -17.799 1.00 95.62 160 LYS A C 1
ATOM 1233 O O . LYS A 1 160 ? 4.381 4.676 -17.182 1.00 95.62 160 LYS A O 1
ATOM 1238 N N . ASN A 1 161 ? 6.411 4.143 -17.981 1.00 95.50 161 ASN A N 1
ATOM 1239 C CA . ASN A 1 161 ? 6.401 2.764 -17.490 1.00 95.50 161 ASN A CA 1
ATOM 1240 C C . ASN A 1 161 ? 6.369 2.691 -15.960 1.00 95.50 161 ASN A C 1
ATOM 1242 O O . ASN A 1 161 ? 5.747 1.786 -15.406 1.00 95.50 161 ASN A O 1
ATOM 1246 N N . SER A 1 162 ? 6.995 3.646 -15.271 1.00 95.81 162 SER A N 1
ATOM 1247 C CA . SER A 1 162 ? 7.040 3.666 -13.810 1.00 95.81 162 SER A CA 1
ATOM 1248 C C . SER A 1 162 ? 5.669 3.818 -13.160 1.00 95.81 162 SER A C 1
ATOM 1250 O O . SER A 1 162 ? 5.515 3.483 -11.993 1.00 95.81 162 SER A O 1
ATOM 1252 N N . LYS A 1 163 ? 4.656 4.293 -13.895 1.00 96.81 163 LYS A N 1
ATOM 1253 C CA . LYS A 1 163 ? 3.284 4.390 -13.384 1.00 96.81 163 LYS A CA 1
ATOM 1254 C C . LYS A 1 163 ? 2.683 3.025 -13.051 1.00 96.81 163 LYS A C 1
ATOM 1256 O O . LYS A 1 163 ? 1.840 2.956 -12.170 1.00 96.81 163 LYS A O 1
ATOM 1261 N N . SER A 1 164 ? 3.178 1.952 -13.670 1.00 97.50 164 SER A N 1
ATOM 1262 C CA . SER A 1 164 ? 2.765 0.570 -13.388 1.00 97.50 164 SER A CA 1
ATOM 1263 C C . SER A 1 164 ? 3.319 -0.011 -12.079 1.00 97.50 164 SER A C 1
ATOM 1265 O O . SER A 1 164 ? 2.985 -1.144 -11.728 1.00 97.50 164 SER A O 1
ATOM 1267 N N . ILE A 1 165 ? 4.181 0.731 -11.378 1.00 97.50 165 ILE A N 1
ATOM 1268 C CA . ILE A 1 165 ? 4.846 0.309 -10.143 1.00 97.50 165 ILE A CA 1
ATOM 1269 C C . ILE A 1 165 ? 4.001 0.735 -8.945 1.00 97.50 165 ILE A C 1
ATOM 1271 O O . ILE A 1 165 ? 3.500 1.860 -8.898 1.00 97.50 165 ILE A O 1
ATOM 1275 N N . ALA A 1 166 ? 3.872 -0.157 -7.966 1.00 97.56 166 ALA A N 1
ATOM 1276 C CA . ALA A 1 166 ? 3.159 0.106 -6.725 1.00 97.56 166 ALA A CA 1
ATOM 1277 C C . ALA A 1 166 ? 4.062 -0.081 -5.509 1.00 97.56 166 ALA A C 1
ATOM 1279 O O . ALA A 1 166 ? 4.873 -1.015 -5.459 1.00 97.56 166 ALA A O 1
ATOM 1280 N N . ARG A 1 167 ? 3.825 0.768 -4.506 1.00 95.25 167 ARG A N 1
ATOM 1281 C CA . ARG A 1 167 ? 4.297 0.553 -3.143 1.00 95.25 167 ARG A CA 1
ATOM 1282 C C . ARG A 1 167 ? 3.444 -0.539 -2.513 1.00 95.25 167 ARG A C 1
ATOM 1284 O O . ARG A 1 167 ? 2.220 -0.543 -2.652 1.00 95.25 167 ARG A O 1
ATOM 1291 N N . LEU A 1 168 ? 4.090 -1.484 -1.848 1.00 94.88 168 LEU A N 1
ATOM 1292 C CA . LEU A 1 168 ? 3.429 -2.587 -1.167 1.00 94.88 168 LEU A CA 1
ATOM 1293 C C . LEU A 1 168 ? 3.396 -2.331 0.328 1.00 94.88 168 LEU A C 1
ATOM 1295 O O . LEU A 1 168 ? 4.401 -1.916 0.896 1.00 94.88 168 LEU A O 1
ATOM 1299 N N . THR A 1 169 ? 2.277 -2.664 0.963 1.00 92.31 169 THR A N 1
ATOM 1300 C CA . THR A 1 169 ? 2.185 -2.728 2.423 1.00 92.31 169 THR A CA 1
ATOM 1301 C C . THR A 1 169 ? 1.619 -4.074 2.836 1.00 92.31 169 THR A C 1
ATOM 1303 O O . THR A 1 169 ? 0.537 -4.483 2.403 1.00 92.31 169 THR A O 1
ATOM 1306 N N . MET A 1 170 ? 2.367 -4.764 3.689 1.00 92.00 170 MET A N 1
ATOM 1307 C CA . MET A 1 170 ? 2.060 -6.085 4.225 1.00 92.00 170 MET A CA 1
ATOM 1308 C C . MET A 1 170 ? 2.108 -6.005 5.747 1.00 92.00 170 MET A C 1
ATOM 1310 O O . MET A 1 170 ? 2.956 -5.325 6.317 1.00 92.00 170 MET A O 1
ATOM 1314 N N . ASP A 1 171 ? 1.185 -6.686 6.420 1.00 87.38 171 ASP A N 1
ATOM 1315 C CA . ASP A 1 171 ? 1.136 -6.754 7.887 1.00 87.38 171 ASP A CA 1
ATOM 1316 C C . ASP A 1 171 ? 1.204 -5.382 8.598 1.00 87.38 171 ASP A C 1
ATOM 1318 O O . ASP A 1 171 ? 1.734 -5.260 9.700 1.00 87.38 171 ASP A O 1
ATOM 1322 N N . GLY A 1 172 ? 0.730 -4.322 7.938 1.00 86.31 172 GLY A N 1
ATOM 1323 C CA . GLY A 1 172 ? 0.752 -2.949 8.441 1.00 86.31 172 GLY A CA 1
ATOM 1324 C C . GLY A 1 172 ? 2.127 -2.267 8.482 1.00 86.31 172 GLY A C 1
ATOM 1325 O O . GLY A 1 172 ? 2.158 -1.050 8.430 1.00 86.31 172 GLY A O 1
ATOM 1326 N N . ILE A 1 173 ? 3.255 -2.974 8.556 1.00 83.19 173 ILE A N 1
ATOM 1327 C CA . ILE A 1 173 ? 4.593 -2.352 8.728 1.00 83.19 173 ILE A CA 1
ATOM 1328 C C . ILE A 1 173 ? 5.675 -2.871 7.781 1.00 83.19 173 ILE A C 1
ATOM 1330 O O . ILE A 1 173 ? 6.778 -2.330 7.775 1.00 83.19 173 ILE A O 1
ATOM 1334 N N . LYS A 1 174 ? 5.389 -3.897 6.981 1.00 87.25 174 LYS A N 1
ATOM 1335 C CA . LYS A 1 174 ? 6.337 -4.414 5.991 1.00 87.25 174 LYS A CA 1
ATOM 1336 C C . LYS A 1 174 ? 6.078 -3.783 4.638 1.00 87.25 174 LYS A C 1
ATOM 1338 O O . LYS A 1 174 ? 4.919 -3.683 4.226 1.00 87.25 174 LYS A O 1
ATOM 1343 N N . TYR A 1 175 ? 7.148 -3.428 3.939 1.00 87.19 175 TYR A N 1
ATOM 1344 C CA . TYR A 1 175 ? 7.070 -2.721 2.669 1.00 87.19 175 TYR A CA 1
ATOM 1345 C C . TYR A 1 175 ? 7.866 -3.417 1.591 1.00 87.19 175 TYR A C 1
ATOM 1347 O O . TYR A 1 175 ? 8.673 -4.314 1.829 1.00 87.19 175 TYR A O 1
ATOM 1355 N N . GLY A 1 176 ? 7.531 -3.050 0.369 1.00 90.50 176 GLY A N 1
ATOM 1356 C CA . GLY A 1 176 ? 8.193 -3.555 -0.806 1.00 90.50 176 GLY A CA 1
ATOM 1357 C C . GLY A 1 176 ? 7.701 -2.832 -2.040 1.00 90.50 176 GLY A C 1
ATOM 1358 O O . GLY A 1 176 ? 6.885 -1.912 -1.988 1.00 90.50 176 GLY A O 1
ATOM 1359 N N . THR A 1 177 ? 8.190 -3.299 -3.175 1.00 94.25 177 THR A N 1
ATOM 1360 C CA . THR A 1 177 ? 7.823 -2.788 -4.489 1.00 94.25 177 THR A CA 1
ATOM 1361 C C . THR A 1 177 ? 7.342 -3.948 -5.356 1.00 94.25 177 THR A C 1
ATOM 1363 O O . THR A 1 177 ? 7.792 -5.091 -5.222 1.00 94.25 177 THR A O 1
ATOM 1366 N N . GLY A 1 178 ? 6.432 -3.665 -6.277 1.00 96.81 178 GLY A N 1
ATOM 1367 C CA . GLY A 1 178 ? 6.150 -4.551 -7.399 1.00 96.81 178 GLY A CA 1
ATOM 1368 C C . GLY A 1 178 ? 5.570 -3.783 -8.577 1.00 96.81 178 GLY A C 1
ATOM 1369 O O . GLY A 1 178 ? 5.434 -2.561 -8.518 1.00 96.81 178 GLY A O 1
ATOM 1370 N N . PHE A 1 179 ? 5.232 -4.484 -9.653 1.00 98.00 179 PHE A N 1
ATOM 1371 C CA . PHE A 1 179 ? 4.743 -3.846 -10.873 1.00 98.00 179 PHE A CA 1
ATOM 1372 C C . PHE A 1 179 ? 3.737 -4.692 -11.646 1.00 98.00 179 PHE A C 1
ATOM 1374 O O . PHE A 1 179 ? 3.790 -5.924 -11.631 1.00 98.00 179 PHE A O 1
ATOM 1381 N N . LEU A 1 180 ? 2.837 -4.013 -12.363 1.00 98.38 180 LEU A N 1
ATOM 1382 C CA . LEU A 1 180 ? 1.886 -4.648 -13.275 1.00 98.38 180 LEU A CA 1
ATOM 1383 C C . LEU A 1 180 ? 2.604 -5.231 -14.494 1.00 98.38 180 LEU A C 1
ATOM 1385 O O . LEU A 1 180 ? 3.394 -4.553 -15.157 1.00 98.38 180 LEU A O 1
ATOM 1389 N N . LEU A 1 181 ? 2.290 -6.486 -14.805 1.00 97.56 181 LEU A N 1
ATOM 1390 C CA . LEU A 1 181 ? 2.909 -7.259 -15.870 1.00 97.56 181 LEU A CA 1
ATOM 1391 C C . LEU A 1 181 ? 1.862 -7.698 -16.901 1.00 97.56 181 LEU A C 1
ATOM 1393 O O . LEU A 1 181 ? 1.022 -8.548 -16.633 1.00 97.56 181 LEU A O 1
ATOM 1397 N N . GLY A 1 182 ? 1.939 -7.156 -18.114 1.00 95.69 182 GLY A N 1
ATOM 1398 C CA . GLY A 1 182 ? 0.946 -7.428 -19.157 1.00 95.69 182 GLY A CA 1
ATOM 1399 C C . GLY A 1 182 ? -0.448 -6.861 -18.844 1.00 95.69 182 GLY A C 1
ATOM 1400 O O . GLY A 1 182 ? -0.654 -6.148 -17.864 1.00 95.69 182 GLY A O 1
ATOM 1401 N N . CYS A 1 183 ? -1.420 -7.160 -19.706 1.00 93.00 183 CYS A N 1
ATOM 1402 C CA . CYS A 1 183 ? -2.752 -6.545 -19.669 1.00 93.00 183 CYS A CA 1
ATOM 1403 C C . CYS A 1 183 ? -3.803 -7.298 -18.835 1.00 93.00 183 CYS A C 1
ATOM 1405 O O . CYS A 1 183 ? -4.910 -6.794 -18.676 1.00 93.00 183 CYS A O 1
ATOM 1407 N N . ASP A 1 184 ? -3.468 -8.466 -18.279 1.00 94.81 184 ASP A N 1
ATOM 1408 C CA . ASP A 1 184 ? -4.432 -9.365 -17.615 1.00 94.81 184 ASP A CA 1
ATOM 1409 C C . ASP A 1 184 ? -4.418 -9.255 -16.079 1.00 94.81 184 ASP A C 1
ATOM 1411 O O . ASP A 1 184 ? -4.821 -10.172 -15.355 1.00 94.81 184 ASP A O 1
ATOM 1415 N N . GLY A 1 185 ? -3.923 -8.122 -15.569 1.00 95.88 185 GLY A N 1
ATOM 1416 C CA . GLY A 1 185 ? -3.887 -7.822 -14.139 1.00 95.88 185 GLY A CA 1
ATOM 1417 C C . GLY A 1 185 ? -2.874 -8.644 -13.347 1.00 95.88 185 GLY A C 1
ATOM 1418 O O . GLY A 1 185 ? -3.042 -8.796 -12.135 1.00 95.88 185 GLY A O 1
ATOM 1419 N N . TYR A 1 186 ? -1.846 -9.191 -14.003 1.00 98.31 186 TYR A N 1
ATOM 1420 C CA . TYR A 1 186 ? -0.737 -9.809 -13.290 1.00 98.31 186 TYR A CA 1
ATOM 1421 C C . TYR A 1 186 ? 0.126 -8.748 -12.618 1.00 98.31 186 TYR A C 1
ATOM 1423 O O . TYR A 1 186 ? 0.326 -7.654 -13.144 1.00 98.31 186 TYR A O 1
ATOM 1431 N N . PHE A 1 187 ? 0.662 -9.094 -11.457 1.00 98.56 187 PHE A N 1
ATOM 1432 C CA . PHE A 1 187 ? 1.516 -8.223 -10.671 1.00 98.56 187 PHE A CA 1
ATOM 1433 C C . PHE A 1 187 ? 2.707 -9.020 -10.146 1.00 98.56 187 PHE A C 1
ATOM 1435 O O . PHE A 1 187 ? 2.526 -10.079 -9.543 1.00 98.56 187 PHE A O 1
ATOM 1442 N N . LEU A 1 188 ? 3.920 -8.536 -10.401 1.00 98.44 188 LEU A N 1
ATOM 1443 C CA . LEU A 1 188 ? 5.157 -9.206 -10.011 1.00 98.44 188 LEU A CA 1
ATOM 1444 C C . LEU A 1 188 ? 5.807 -8.482 -8.827 1.00 98.44 188 LEU A C 1
ATOM 1446 O O . LEU A 1 188 ? 5.947 -7.261 -8.836 1.00 98.44 188 LEU A O 1
ATOM 1450 N N . THR A 1 189 ? 6.223 -9.245 -7.821 1.00 97.69 189 THR A N 1
ATOM 1451 C CA . THR A 1 189 ? 7.030 -8.780 -6.681 1.00 97.69 189 THR A CA 1
ATOM 1452 C C . THR A 1 189 ? 7.961 -9.906 -6.218 1.00 97.69 189 THR A C 1
ATOM 1454 O O . THR A 1 189 ? 8.088 -10.923 -6.900 1.00 97.69 189 THR A O 1
ATOM 1457 N N . ASN A 1 190 ? 8.624 -9.743 -5.078 1.00 95.88 190 ASN A N 1
ATOM 1458 C CA . ASN A 1 190 ? 9.521 -10.735 -4.508 1.00 95.88 190 ASN A CA 1
ATOM 1459 C C . ASN A 1 190 ? 8.796 -11.779 -3.646 1.00 95.88 190 ASN A C 1
ATOM 1461 O O . ASN A 1 190 ? 7.763 -11.497 -3.031 1.00 95.88 190 ASN A O 1
ATOM 1465 N N . ASN A 1 191 ? 9.374 -12.982 -3.553 1.00 95.06 191 ASN A N 1
ATOM 1466 C CA . ASN A 1 191 ? 8.877 -14.032 -2.659 1.00 95.06 191 ASN A CA 1
ATOM 1467 C C . ASN A 1 191 ? 9.008 -13.614 -1.197 1.00 95.06 191 ASN A C 1
ATOM 1469 O O . ASN A 1 191 ? 8.099 -13.878 -0.413 1.00 95.06 191 ASN A O 1
ATOM 1473 N N . HIS A 1 192 ? 10.108 -12.955 -0.825 1.00 90.94 192 HIS A N 1
ATOM 1474 C CA . HIS A 1 192 ? 10.290 -12.533 0.561 1.00 90.94 192 HIS A CA 1
ATOM 1475 C C . HIS A 1 192 ? 9.190 -11.563 1.023 1.00 90.94 192 HIS A C 1
ATOM 1477 O O . HIS A 1 192 ? 8.768 -11.664 2.172 1.00 90.94 192 HIS A O 1
ATOM 1483 N N . ASN A 1 193 ? 8.658 -10.728 0.122 1.00 93.38 193 ASN A N 1
ATOM 1484 C CA . ASN A 1 193 ? 7.509 -9.856 0.387 1.00 93.38 193 ASN A CA 1
ATOM 1485 C C . ASN A 1 193 ? 6.208 -10.657 0.520 1.00 93.38 193 ASN A C 1
ATOM 1487 O O . ASN A 1 193 ? 5.501 -10.563 1.523 1.00 93.38 193 ASN A O 1
ATOM 1491 N N . VAL A 1 194 ? 5.889 -11.475 -0.488 1.00 95.88 194 VAL A N 1
ATOM 1492 C CA . VAL A 1 194 ? 4.624 -12.218 -0.549 1.00 95.88 194 VAL A CA 1
ATOM 1493 C C . VAL A 1 194 ? 4.903 -13.687 -0.835 1.00 95.88 194 VAL A C 1
ATOM 1495 O O . VAL A 1 194 ? 5.149 -14.065 -1.974 1.00 95.88 194 VAL A O 1
ATOM 1498 N N . ASN A 1 195 ? 4.813 -14.537 0.187 1.00 94.56 195 ASN A N 1
ATOM 1499 C CA . ASN A 1 195 ? 5.086 -15.980 0.081 1.00 94.56 195 ASN A CA 1
ATOM 1500 C C . ASN A 1 195 ? 3.873 -16.870 0.393 1.00 94.56 195 ASN A C 1
ATOM 1502 O O . ASN A 1 195 ? 4.005 -18.093 0.437 1.00 94.56 195 ASN A O 1
ATOM 1506 N N . SER A 1 196 ? 2.700 -16.283 0.643 1.00 95.75 196 SER A N 1
ATOM 1507 C CA . SER A 1 196 ? 1.514 -17.027 1.059 1.00 95.75 196 SER A CA 1
ATOM 1508 C C . SER A 1 196 ? 0.226 -16.424 0.502 1.00 95.75 196 SER A C 1
ATOM 1510 O O . SER A 1 196 ? 0.143 -15.223 0.234 1.00 95.75 196 SER A O 1
ATOM 1512 N N . HIS A 1 197 ? -0.809 -17.258 0.379 1.00 96.94 197 HIS A N 1
ATOM 1513 C CA . HIS A 1 197 ? -2.153 -16.803 0.015 1.00 96.94 197 HIS A CA 1
ATOM 1514 C C . HIS A 1 197 ? -2.730 -15.819 1.041 1.00 96.94 197 HIS A C 1
ATOM 1516 O O . HIS A 1 197 ? -3.438 -14.894 0.659 1.00 96.94 197 HIS A O 1
ATOM 1522 N N . ALA A 1 198 ? -2.415 -15.995 2.330 1.00 94.69 198 ALA A N 1
ATOM 1523 C CA . ALA A 1 198 ? -2.895 -15.112 3.388 1.00 94.69 198 ALA A CA 1
ATOM 1524 C C . ALA A 1 198 ? -2.330 -13.694 3.230 1.00 94.69 198 ALA A C 1
ATOM 1526 O O . ALA A 1 198 ? -3.096 -12.735 3.239 1.00 94.69 198 ALA A O 1
ATOM 1527 N N . THR A 1 199 ? -1.018 -13.571 2.995 1.00 94.62 199 THR A N 1
ATOM 1528 C CA . THR A 1 199 ? -0.370 -12.281 2.717 1.00 94.62 199 THR A CA 1
ATOM 1529 C C . THR A 1 199 ? -0.890 -11.670 1.418 1.00 94.62 199 THR A C 1
ATOM 1531 O O . THR A 1 199 ? -1.167 -10.479 1.376 1.00 94.62 199 THR A O 1
ATOM 1534 N N . ALA A 1 200 ? -1.084 -12.470 0.363 1.00 97.00 200 ALA A N 1
ATOM 1535 C CA . ALA A 1 200 ? -1.633 -11.975 -0.900 1.00 97.00 200 ALA A CA 1
ATOM 1536 C C . ALA A 1 200 ? -3.066 -11.429 -0.742 1.00 97.00 200 ALA A C 1
ATOM 1538 O O . ALA A 1 200 ? -3.391 -10.395 -1.318 1.00 97.00 200 ALA A O 1
ATOM 1539 N N . ALA A 1 201 ? -3.909 -12.074 0.069 1.00 95.94 201 ALA A N 1
ATOM 1540 C CA . ALA A 1 201 ? -5.295 -11.662 0.297 1.00 95.94 201 ALA A CA 1
ATOM 1541 C C . ALA A 1 201 ? -5.428 -10.335 1.067 1.00 95.94 201 ALA A C 1
ATOM 1543 O O . ALA A 1 201 ? -6.436 -9.644 0.922 1.00 95.94 201 ALA A O 1
ATOM 1544 N N . THR A 1 202 ? -4.423 -9.972 1.868 1.00 94.94 202 THR A N 1
ATOM 1545 C CA . THR A 1 202 ? -4.400 -8.744 2.680 1.00 94.94 202 THR A CA 1
ATOM 1546 C C . THR A 1 202 ? -3.384 -7.708 2.200 1.00 94.94 202 THR A C 1
ATOM 1548 O O . THR A 1 202 ? -3.267 -6.643 2.803 1.00 94.94 202 THR A O 1
ATOM 1551 N N . LEU A 1 203 ? -2.663 -7.989 1.114 1.00 96.25 203 LEU A N 1
ATOM 1552 C CA . LEU A 1 203 ? -1.692 -7.079 0.517 1.00 96.25 203 LEU A CA 1
ATOM 1553 C C . LEU A 1 203 ? -2.373 -5.776 0.091 1.00 96.25 203 LEU A C 1
ATOM 1555 O O . LEU A 1 203 ? -3.353 -5.815 -0.656 1.00 96.25 203 LEU A O 1
ATOM 1559 N N . LYS A 1 204 ? -1.823 -4.632 0.501 1.00 96.06 204 LYS A N 1
ATOM 1560 C CA . LYS A 1 204 ? -2.166 -3.334 -0.087 1.00 96.06 204 LYS A CA 1
ATOM 1561 C C . LYS A 1 204 ? -1.175 -3.013 -1.201 1.00 96.06 204 LYS A C 1
ATOM 1563 O O . LYS A 1 204 ? 0.034 -3.096 -0.988 1.00 96.06 204 LYS A O 1
ATOM 1568 N N . LEU A 1 205 ? -1.698 -2.657 -2.371 1.00 97.25 205 LEU A N 1
ATOM 1569 C CA . LEU A 1 205 ? -0.933 -2.167 -3.511 1.00 97.25 205 LEU A CA 1
ATOM 1570 C C . LEU A 1 205 ? -1.333 -0.714 -3.756 1.00 97.25 205 LEU A C 1
ATOM 1572 O O . LEU A 1 205 ? -2.459 -0.431 -4.170 1.00 97.25 205 LEU A O 1
ATOM 1576 N N . GLU A 1 206 ? -0.416 0.196 -3.464 1.00 96.75 206 GLU A N 1
ATOM 1577 C CA . GLU A 1 206 ? -0.611 1.634 -3.568 1.00 96.75 206 GLU A CA 1
ATOM 1578 C C . GLU A 1 206 ? 0.077 2.164 -4.830 1.00 96.75 206 GLU A C 1
ATOM 1580 O O . GLU A 1 206 ? 1.305 2.215 -4.939 1.00 96.75 206 GLU A O 1
ATOM 1585 N N . PHE A 1 207 ? -0.739 2.551 -5.804 1.00 97.50 207 PHE A N 1
ATOM 1586 C CA . PHE A 1 207 ? -0.297 3.084 -7.083 1.00 97.50 207 PHE A CA 1
ATOM 1587 C C . PHE A 1 207 ? -0.269 4.611 -7.067 1.00 97.50 207 PHE A C 1
ATOM 1589 O O . PHE A 1 207 ? -1.088 5.275 -6.427 1.00 97.50 207 PHE A O 1
ATOM 1596 N N . GLY A 1 208 ? 0.677 5.179 -7.815 1.00 96.00 208 GLY A N 1
ATOM 1597 C CA . GLY A 1 208 ? 0.846 6.628 -7.904 1.00 96.00 208 GLY A CA 1
ATOM 1598 C C . GLY A 1 208 ? 1.445 7.270 -6.651 1.00 96.00 208 GLY A C 1
ATOM 1599 O O . GLY A 1 208 ? 1.383 8.488 -6.540 1.00 96.00 208 GLY A O 1
ATOM 1600 N N . ALA A 1 209 ? 2.011 6.481 -5.729 1.00 94.69 209 ALA A N 1
ATOM 1601 C CA . ALA A 1 209 ? 2.786 6.988 -4.599 1.00 94.69 209 ALA A CA 1
ATOM 1602 C C . ALA A 1 209 ? 4.090 7.617 -5.113 1.00 94.69 209 ALA A C 1
ATOM 1604 O O . ALA A 1 209 ? 5.121 6.956 -5.239 1.00 94.69 209 ALA A O 1
ATOM 1605 N N . GLU A 1 210 ? 4.007 8.888 -5.488 1.00 94.44 210 GLU A N 1
ATOM 1606 C CA . GLU A 1 210 ? 5.077 9.691 -6.067 1.00 94.44 210 GLU A CA 1
ATOM 1607 C C . GLU A 1 210 ? 4.873 11.151 -5.657 1.00 94.44 210 GLU A C 1
ATOM 1609 O O . GLU A 1 210 ? 3.745 11.622 -5.512 1.00 94.44 210 GLU A O 1
ATOM 1614 N N . SER A 1 211 ? 5.965 11.887 -5.478 1.00 94.06 211 SER A N 1
ATOM 1615 C CA . SER A 1 211 ? 5.893 13.311 -5.182 1.00 94.06 211 SER A CA 1
ATOM 1616 C C . SER A 1 211 ? 5.404 14.139 -6.374 1.00 94.06 211 SER A C 1
ATOM 1618 O O . SER A 1 211 ? 5.756 13.880 -7.525 1.00 94.06 211 SER A O 1
ATOM 1620 N N . ALA A 1 212 ? 4.667 15.221 -6.104 1.00 93.69 212 ALA A N 1
ATOM 1621 C CA . ALA A 1 212 ? 4.229 16.144 -7.154 1.00 93.69 212 ALA A CA 1
ATOM 1622 C C . ALA A 1 212 ? 5.406 16.911 -7.783 1.00 93.69 212 ALA A C 1
ATOM 1624 O O . ALA A 1 212 ? 5.363 17.300 -8.951 1.00 93.69 212 ALA A O 1
ATOM 1625 N N . THR A 1 213 ? 6.471 17.137 -7.007 1.00 94.00 213 THR A N 1
ATOM 1626 C CA . THR A 1 213 ? 7.681 17.831 -7.458 1.00 94.00 213 THR A CA 1
ATOM 1627 C C . THR A 1 213 ? 8.953 17.141 -6.973 1.00 94.00 213 THR A C 1
ATOM 1629 O O . THR A 1 213 ? 8.941 16.309 -6.066 1.00 94.00 213 THR A O 1
ATOM 1632 N N . CYS A 1 214 ? 10.086 17.527 -7.557 1.00 90.62 214 CYS A N 1
ATOM 1633 C CA . CYS A 1 214 ? 11.409 17.017 -7.198 1.00 90.62 214 CYS A CA 1
ATOM 1634 C C . CYS A 1 214 ? 11.846 17.274 -5.760 1.00 90.62 214 CYS A C 1
ATOM 1636 O O . CYS A 1 214 ? 12.729 16.590 -5.258 1.00 90.62 214 CYS A O 1
ATOM 1638 N N . ARG A 1 215 ? 11.307 18.320 -5.134 1.00 91.38 215 ARG A N 1
ATOM 1639 C CA . ARG A 1 215 ? 11.687 18.761 -3.787 1.00 91.38 215 ARG A CA 1
ATOM 1640 C C . ARG A 1 215 ? 10.471 18.824 -2.877 1.00 91.38 215 ARG A C 1
ATOM 1642 O O . ARG A 1 215 ? 10.427 19.638 -1.961 1.00 91.38 215 ARG A O 1
ATOM 1649 N N . ASP A 1 216 ? 9.471 18.002 -3.175 1.00 92.81 216 ASP A N 1
ATOM 1650 C CA . ASP A 1 216 ? 8.277 17.919 -2.353 1.00 92.81 216 ASP A CA 1
ATOM 1651 C C . ASP A 1 216 ? 8.666 17.488 -0.930 1.00 92.81 216 ASP A C 1
ATOM 1653 O O . ASP A 1 216 ? 9.420 16.514 -0.800 1.00 92.81 216 ASP A O 1
ATOM 1657 N N . PRO A 1 217 ? 8.188 18.178 0.121 1.00 88.88 217 PRO A N 1
ATOM 1658 C CA . PRO A 1 217 ? 8.448 17.793 1.504 1.00 88.88 217 PRO A CA 1
ATOM 1659 C C . PRO A 1 217 ? 8.048 16.349 1.824 1.00 88.88 217 PRO A C 1
ATOM 1661 O O . PRO A 1 217 ? 8.662 15.736 2.694 1.00 88.88 217 PRO A O 1
ATOM 1664 N N . CYS A 1 218 ? 7.074 15.782 1.100 1.00 87.06 218 CYS A N 1
ATOM 1665 C CA . CYS A 1 218 ? 6.648 14.398 1.284 1.00 87.06 218 CYS A CA 1
ATOM 1666 C C . CYS A 1 218 ? 7.780 13.383 1.049 1.00 87.06 218 CYS A C 1
ATOM 1668 O O . CYS A 1 218 ? 7.767 12.314 1.651 1.00 87.06 218 CYS A O 1
ATOM 1670 N N . ASN A 1 219 ? 8.797 13.735 0.249 1.00 84.44 219 ASN A N 1
ATOM 1671 C CA . ASN A 1 219 ? 9.969 12.886 0.001 1.00 84.44 219 ASN A CA 1
ATOM 1672 C C . ASN A 1 219 ? 10.853 12.686 1.243 1.00 84.44 219 ASN A C 1
ATOM 1674 O O . ASN A 1 219 ? 11.691 11.792 1.250 1.00 84.44 219 ASN A O 1
ATOM 1678 N N . ALA A 1 220 ? 10.724 13.542 2.260 1.00 79.88 220 ALA A N 1
ATOM 1679 C CA . ALA A 1 220 ? 11.510 13.461 3.492 1.00 79.88 220 ALA A CA 1
ATOM 1680 C C . ALA A 1 220 ? 10.818 12.640 4.595 1.00 79.88 220 ALA A C 1
ATOM 1682 O O . ALA A 1 220 ? 11.351 12.527 5.699 1.00 79.88 220 ALA A O 1
ATOM 1683 N N . VAL A 1 221 ? 9.623 12.113 4.320 1.00 76.94 221 VAL A N 1
ATOM 1684 C CA . VAL A 1 221 ? 8.797 11.378 5.279 1.00 76.94 221 VAL A CA 1
ATOM 1685 C C . VAL A 1 221 ? 8.537 9.987 4.717 1.00 76.94 221 VAL A C 1
ATOM 1687 O O . VAL A 1 221 ? 8.104 9.854 3.571 1.00 76.94 221 VAL A O 1
ATOM 1690 N N . ALA A 1 222 ? 8.776 8.947 5.518 1.00 74.88 222 ALA A N 1
ATOM 1691 C CA . ALA A 1 222 ? 8.432 7.584 5.128 1.00 74.88 222 ALA A CA 1
ATOM 1692 C C . ALA A 1 222 ? 6.928 7.507 4.831 1.00 74.88 222 ALA A C 1
ATOM 1694 O O . ALA A 1 222 ? 6.110 7.987 5.614 1.00 74.88 222 ALA A O 1
ATOM 1695 N N . LEU A 1 223 ? 6.568 6.953 3.670 1.00 79.31 223 LEU A N 1
ATOM 1696 C CA . LEU A 1 223 ? 5.193 6.945 3.139 1.00 79.31 223 LEU A CA 1
ATOM 1697 C C . LEU A 1 223 ? 4.566 8.324 2.897 1.00 79.31 223 LEU A C 1
ATOM 1699 O O . LEU A 1 223 ? 3.382 8.413 2.582 1.00 79.31 223 LEU A O 1
ATOM 1703 N N . GLY A 1 224 ? 5.347 9.399 2.995 1.00 81.94 224 GLY A N 1
ATOM 1704 C CA . GLY A 1 224 ? 4.830 10.761 3.038 1.00 81.94 224 GLY A CA 1
ATOM 1705 C C . GLY A 1 224 ? 4.083 11.178 1.780 1.00 81.94 224 GLY A C 1
ATOM 1706 O O . GLY A 1 224 ? 3.183 12.010 1.860 1.00 81.94 224 GLY A O 1
ATOM 1707 N N . CYS A 1 225 ? 4.457 10.623 0.623 1.00 90.19 225 CYS A N 1
ATOM 1708 C CA . CYS A 1 225 ? 3.755 10.839 -0.637 1.00 90.19 225 CYS A CA 1
ATOM 1709 C C . CYS A 1 225 ? 2.685 9.742 -0.810 1.00 90.19 225 CYS A C 1
ATOM 1711 O O . CYS A 1 225 ? 3.053 8.592 -1.096 1.00 90.19 225 CYS A O 1
ATOM 1713 N N . PRO A 1 226 ? 1.390 10.053 -0.613 1.00 89.88 226 PRO A N 1
ATOM 1714 C CA . PRO A 1 226 ? 0.320 9.081 -0.777 1.00 89.88 226 PRO A CA 1
ATOM 1715 C C . PRO A 1 226 ? 0.088 8.771 -2.256 1.00 89.88 226 PRO A C 1
ATOM 1717 O O . PRO A 1 226 ? 0.207 9.637 -3.125 1.00 89.88 226 PRO A O 1
ATOM 1720 N N . GLY A 1 227 ? -0.274 7.527 -2.536 1.00 93.50 227 GLY A N 1
ATOM 1721 C CA . GLY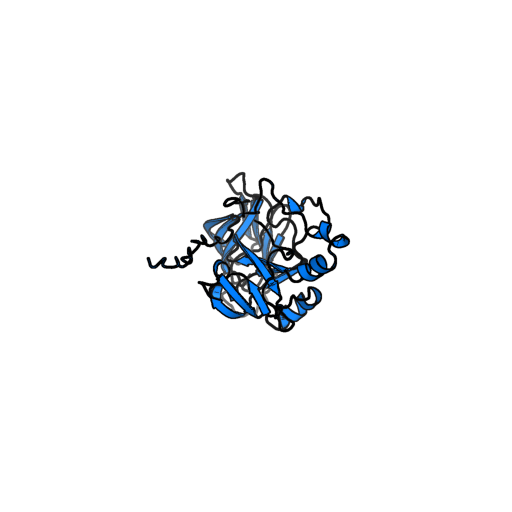 A 1 227 ? -0.769 7.108 -3.833 1.00 93.50 227 GLY A CA 1
ATOM 1722 C C . GLY A 1 227 ? -2.192 7.582 -4.085 1.00 93.50 227 GLY A C 1
ATOM 1723 O O . GLY A 1 227 ? -2.966 7.848 -3.167 1.00 93.50 227 GLY A O 1
ATOM 1724 N N . SER A 1 228 ? -2.555 7.673 -5.361 1.00 94.62 228 SER A N 1
ATOM 1725 C CA . SER A 1 228 ? -3.906 8.064 -5.766 1.00 94.62 228 SER A CA 1
ATOM 1726 C C . SER A 1 228 ? -4.896 6.901 -5.739 1.00 94.62 228 SER A C 1
ATOM 1728 O O . SER A 1 228 ? -6.101 7.135 -5.676 1.00 94.62 228 SER A O 1
ATOM 1730 N N . VAL A 1 229 ? -4.410 5.655 -5.785 1.00 96.62 229 VAL A N 1
ATOM 1731 C CA . VAL A 1 229 ? -5.244 4.449 -5.729 1.00 96.62 229 VAL A CA 1
ATOM 1732 C C . VAL A 1 229 ? -4.578 3.399 -4.856 1.00 96.62 229 VAL A C 1
ATOM 1734 O O . VAL A 1 229 ? -3.426 3.036 -5.083 1.00 96.62 229 VAL A O 1
ATOM 1737 N N . VAL A 1 230 ? -5.337 2.852 -3.909 1.00 95.31 230 VAL A N 1
ATOM 1738 C CA . VAL A 1 230 ? -4.950 1.675 -3.129 1.00 95.31 230 VAL A CA 1
ATOM 1739 C C . VAL A 1 230 ? -5.918 0.549 -3.454 1.00 95.31 230 VAL A C 1
ATOM 1741 O O . VAL A 1 230 ? -7.123 0.678 -3.237 1.00 95.31 230 VAL A O 1
ATOM 1744 N N . VAL A 1 231 ? -5.398 -0.569 -3.953 1.00 96.06 231 VAL A N 1
ATOM 1745 C CA . VAL A 1 231 ? -6.163 -1.815 -4.074 1.00 96.06 231 VAL A CA 1
ATOM 1746 C C . VAL A 1 231 ? -5.715 -2.786 -2.991 1.00 96.06 231 VAL A C 1
ATOM 1748 O O . VAL A 1 231 ? -4.541 -2.836 -2.631 1.00 96.06 231 VAL A O 1
ATOM 1751 N N . THR A 1 232 ? -6.659 -3.549 -2.444 1.00 95.75 232 THR A N 1
ATOM 1752 C CA . THR A 1 232 ? -6.369 -4.561 -1.422 1.00 95.75 232 THR A CA 1
ATOM 1753 C C . THR A 1 232 ? -6.687 -5.945 -1.962 1.00 95.75 232 THR A C 1
ATOM 1755 O O . THR A 1 232 ? -7.748 -6.165 -2.550 1.00 95.75 232 THR A O 1
ATOM 1758 N N . GLY A 1 233 ? -5.771 -6.875 -1.720 1.00 96.31 233 GLY A N 1
ATOM 1759 C CA . GLY A 1 233 ? -5.926 -8.280 -2.046 1.00 96.31 233 GLY A CA 1
ATOM 1760 C C . GLY A 1 233 ? -5.555 -8.633 -3.485 1.00 96.31 233 GLY A C 1
ATOM 1761 O O . GLY A 1 233 ? -5.863 -7.929 -4.451 1.00 96.31 233 GLY A O 1
ATOM 1762 N N . ALA A 1 234 ? -4.920 -9.791 -3.617 1.00 97.81 234 ALA A N 1
ATOM 1763 C CA . ALA A 1 234 ? -4.573 -10.429 -4.873 1.00 97.81 234 ALA A CA 1
ATOM 1764 C C . ALA A 1 234 ? -4.621 -11.956 -4.728 1.00 97.81 234 ALA A C 1
ATOM 1766 O O . ALA A 1 234 ? -4.534 -12.505 -3.629 1.00 97.81 234 ALA A O 1
ATOM 1767 N N . THR A 1 235 ? -4.726 -12.655 -5.855 1.00 98.44 235 THR A N 1
ATOM 1768 C CA . THR A 1 235 ? -4.587 -14.114 -5.901 1.00 98.44 235 THR A CA 1
ATOM 1769 C C . THR A 1 235 ? -3.125 -14.473 -6.124 1.00 98.44 235 THR A C 1
ATOM 1771 O O . THR A 1 235 ? -2.510 -13.979 -7.065 1.00 98.44 235 THR A O 1
ATOM 1774 N N . LEU A 1 236 ? -2.567 -15.341 -5.279 1.00 98.50 236 LEU A N 1
ATOM 1775 C CA . LEU A 1 236 ? -1.236 -15.909 -5.490 1.00 98.50 236 LEU A CA 1
ATOM 1776 C C . LEU A 1 236 ? -1.285 -16.921 -6.644 1.00 98.50 236 LEU A C 1
ATOM 1778 O O . LEU A 1 236 ? -1.998 -17.918 -6.545 1.00 98.50 236 LEU A O 1
ATOM 1782 N N . VAL A 1 237 ? -0.538 -16.662 -7.720 1.00 98.50 237 VAL A N 1
ATOM 1783 C CA . VAL A 1 237 ? -0.500 -17.513 -8.924 1.00 98.50 237 VAL A CA 1
ATOM 1784 C C . VAL A 1 237 ? 0.721 -18.422 -8.910 1.00 98.50 237 VAL A C 1
ATOM 1786 O O . VAL A 1 237 ? 0.609 -19.622 -9.143 1.00 98.50 237 VAL A O 1
ATOM 1789 N N . ALA A 1 238 ? 1.895 -17.854 -8.641 1.00 98.25 238 ALA A N 1
ATOM 1790 C CA . ALA A 1 238 ? 3.148 -18.592 -8.562 1.00 98.25 238 ALA A CA 1
ATOM 1791 C C . ALA A 1 238 ? 4.109 -17.888 -7.610 1.00 98.25 238 ALA A C 1
ATOM 1793 O O . ALA A 1 238 ? 4.094 -16.664 -7.496 1.00 98.25 238 ALA A O 1
ATOM 1794 N N . THR A 1 239 ? 4.968 -18.649 -6.945 1.00 98.12 239 THR A N 1
ATOM 1795 C CA . THR A 1 239 ? 6.023 -18.087 -6.109 1.00 98.12 239 THR A CA 1
ATOM 1796 C C . THR A 1 239 ? 7.194 -19.050 -6.031 1.00 98.12 239 THR A C 1
ATOM 1798 O O . THR A 1 239 ? 6.993 -20.261 -5.949 1.00 98.12 239 THR A O 1
ATOM 1801 N N . ASP A 1 240 ? 8.411 -18.520 -6.070 1.00 96.69 240 ASP A N 1
ATOM 1802 C CA . ASP A 1 240 ? 9.627 -19.312 -5.940 1.00 96.69 240 ASP A CA 1
ATOM 1803 C C . ASP A 1 240 ? 10.592 -18.629 -4.976 1.00 96.69 240 ASP A C 1
ATOM 1805 O O . ASP A 1 240 ? 11.026 -17.491 -5.168 1.00 96.69 240 ASP A O 1
ATOM 1809 N N . LYS A 1 241 ? 10.942 -19.356 -3.917 1.00 92.75 241 LYS A N 1
ATOM 1810 C CA . LYS A 1 241 ? 11.839 -18.868 -2.875 1.00 92.75 241 LYS A CA 1
ATOM 1811 C C . LYS A 1 241 ? 13.291 -18.781 -3.349 1.00 92.75 241 LYS A C 1
ATOM 1813 O O . LYS A 1 241 ? 14.048 -17.987 -2.805 1.00 92.75 241 LYS A O 1
ATOM 1818 N N . THR A 1 242 ? 13.731 -19.613 -4.284 1.00 90.94 242 THR A N 1
ATOM 1819 C CA . THR A 1 242 ? 15.116 -19.625 -4.786 1.00 90.94 242 THR A CA 1
ATOM 1820 C C . THR A 1 242 ? 15.367 -18.464 -5.739 1.00 90.94 242 THR A C 1
ATOM 1822 O O . THR A 1 242 ? 16.403 -17.816 -5.637 1.00 90.94 242 THR A O 1
ATOM 1825 N N . LEU A 1 243 ? 14.409 -18.192 -6.622 1.00 93.25 243 LEU A N 1
ATOM 1826 C CA . LEU A 1 243 ? 14.447 -17.094 -7.591 1.00 93.25 243 LEU A CA 1
ATOM 1827 C C . LEU A 1 243 ? 13.929 -15.765 -7.020 1.00 93.25 243 LEU A C 1
ATOM 1829 O O . LEU A 1 243 ? 14.060 -14.732 -7.668 1.00 93.25 243 LEU A O 1
ATOM 1833 N N . ASP A 1 244 ? 13.350 -15.806 -5.821 1.00 94.56 244 ASP A N 1
ATOM 1834 C CA . ASP A 1 244 ? 12.797 -14.669 -5.087 1.00 94.56 244 ASP A CA 1
ATOM 1835 C C . ASP A 1 244 ? 11.777 -13.847 -5.886 1.00 94.56 244 ASP A C 1
ATOM 1837 O O . ASP A 1 244 ? 11.815 -12.615 -5.908 1.00 94.56 244 ASP A O 1
ATOM 1841 N N . TYR A 1 245 ? 10.831 -14.540 -6.525 1.00 96.88 245 TYR A N 1
ATOM 1842 C CA . TYR A 1 245 ? 9.710 -13.907 -7.215 1.00 96.88 245 TYR A CA 1
ATOM 1843 C C . TYR A 1 245 ? 8.367 -14.449 -6.737 1.00 96.88 245 TYR A C 1
ATOM 1845 O O . TYR A 1 245 ? 8.231 -15.610 -6.343 1.00 96.88 245 TYR A O 1
ATOM 1853 N N . THR A 1 246 ? 7.361 -13.596 -6.865 1.00 98.50 246 THR A N 1
ATOM 1854 C CA . THR A 1 246 ? 5.954 -13.915 -6.692 1.00 98.50 246 THR A CA 1
ATOM 1855 C C . THR A 1 246 ? 5.145 -13.254 -7.791 1.00 98.50 246 THR A C 1
ATOM 1857 O O . THR A 1 246 ? 5.216 -12.042 -7.990 1.00 98.50 246 THR A O 1
ATOM 1860 N N . LEU A 1 247 ? 4.357 -14.068 -8.487 1.00 98.62 247 LEU A N 1
ATOM 1861 C CA . LEU A 1 247 ? 3.355 -13.640 -9.446 1.00 98.62 247 LEU A CA 1
ATOM 1862 C C . LEU A 1 247 ? 1.981 -13.669 -8.778 1.00 98.62 247 LEU A C 1
ATOM 1864 O O . LEU A 1 247 ? 1.521 -14.711 -8.299 1.00 98.62 247 LEU A O 1
ATOM 1868 N N . LEU A 1 248 ? 1.327 -12.518 -8.778 1.00 98.69 248 LEU A N 1
ATOM 1869 C CA . LEU A 1 248 ? -0.027 -12.315 -8.292 1.00 98.69 248 LEU A CA 1
ATOM 1870 C C . LEU A 1 248 ? -0.958 -12.004 -9.462 1.00 98.69 248 LEU A C 1
ATOM 1872 O O . LEU A 1 248 ? -0.508 -11.556 -10.516 1.00 98.69 248 LEU A O 1
ATOM 1876 N N . GLN A 1 249 ? -2.258 -12.182 -9.255 1.00 98.50 249 GLN A N 1
ATOM 1877 C CA . GLN A 1 249 ? -3.289 -11.701 -10.167 1.00 98.50 249 GLN A CA 1
ATOM 1878 C C . GLN A 1 249 ? -4.355 -10.916 -9.408 1.00 98.50 249 GLN A C 1
ATOM 1880 O O . GLN A 1 249 ? -4.896 -11.369 -8.395 1.00 98.50 249 GLN A O 1
ATOM 1885 N N . LEU A 1 250 ? -4.651 -9.722 -9.909 1.00 98.19 250 LEU A N 1
ATOM 1886 C CA . LEU A 1 250 ? -5.659 -8.831 -9.355 1.00 98.19 250 LEU A CA 1
ATOM 1887 C C . LEU A 1 250 ? -7.045 -9.188 -9.899 1.00 98.19 250 LEU A C 1
ATOM 1889 O O . LEU A 1 250 ? -7.189 -9.586 -11.057 1.00 98.19 250 LEU A O 1
ATOM 1893 N N . SER A 1 251 ? -8.074 -9.032 -9.063 1.00 97.38 251 SER A N 1
ATOM 1894 C CA . SER A 1 251 ? -9.469 -9.234 -9.469 1.00 97.38 251 SER A CA 1
ATOM 1895 C C . SER A 1 251 ? -9.867 -8.254 -10.574 1.00 97.38 251 SER A C 1
ATOM 1897 O O . SER A 1 251 ? -9.274 -7.183 -10.701 1.00 97.38 251 SER A O 1
ATOM 1899 N N . ARG A 1 252 ? -10.913 -8.571 -11.347 1.00 96.69 252 ARG A N 1
ATOM 1900 C CA . ARG A 1 252 ? -11.358 -7.672 -12.419 1.00 96.69 252 ARG A CA 1
ATOM 1901 C C . ARG A 1 252 ? -11.743 -6.280 -11.905 1.00 96.69 252 ARG A C 1
ATOM 1903 O O . ARG A 1 252 ? -11.341 -5.289 -12.497 1.00 96.69 252 ARG A O 1
ATOM 1910 N N . ALA A 1 253 ? -12.430 -6.217 -10.765 1.00 95.88 253 ALA A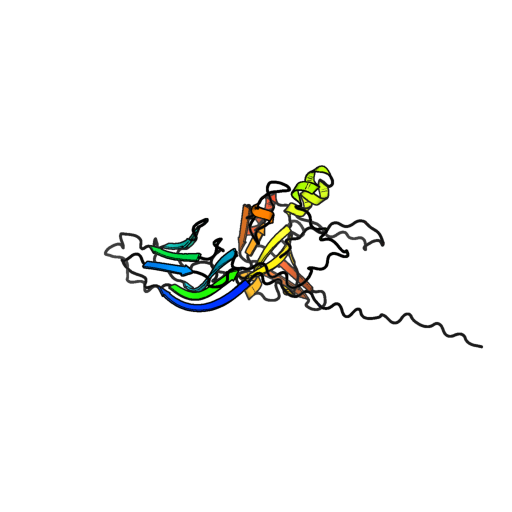 N 1
ATOM 1911 C CA . ALA A 1 253 ? -12.778 -4.951 -10.126 1.00 95.88 253 ALA A CA 1
ATOM 1912 C C . ALA A 1 253 ? -11.531 -4.118 -9.773 1.00 95.88 253 ALA A C 1
ATOM 1914 O O . ALA A 1 253 ? -11.503 -2.918 -10.027 1.00 95.88 253 ALA A O 1
ATOM 1915 N N . ASN A 1 254 ? -10.473 -4.755 -9.254 1.00 96.25 254 ASN A N 1
ATOM 1916 C CA . ASN A 1 254 ? -9.211 -4.068 -8.973 1.00 96.25 254 ASN A CA 1
ATOM 1917 C C . ASN A 1 254 ? -8.494 -3.636 -10.263 1.00 96.25 254 ASN A C 1
ATOM 1919 O O . ASN A 1 254 ? -7.896 -2.567 -10.282 1.00 96.25 254 ASN A O 1
ATOM 1923 N N . GLN A 1 255 ? -8.568 -4.428 -11.340 1.00 96.06 255 GLN A N 1
ATOM 1924 C CA . GLN A 1 255 ? -7.991 -4.068 -12.643 1.00 96.06 255 GLN A CA 1
ATOM 1925 C C . GLN A 1 255 ? -8.632 -2.805 -13.225 1.00 96.06 255 GLN A C 1
ATOM 1927 O O . GLN A 1 255 ? -7.922 -1.934 -13.724 1.00 96.06 255 GLN A O 1
ATOM 1932 N N . ASP A 1 256 ? -9.957 -2.679 -13.137 1.00 95.38 256 ASP A N 1
ATOM 1933 C CA . ASP A 1 256 ? -10.665 -1.514 -13.668 1.00 95.38 256 ASP A CA 1
ATOM 1934 C C . ASP A 1 256 ? -10.206 -0.220 -12.958 1.00 95.38 256 ASP A C 1
ATOM 1936 O O . ASP A 1 256 ? -9.978 0.795 -13.621 1.00 95.38 256 ASP A O 1
ATOM 1940 N N . LEU A 1 257 ? -9.946 -0.286 -11.642 1.00 96.06 257 LEU A N 1
ATOM 1941 C CA . LEU A 1 257 ? -9.447 0.832 -10.825 1.00 96.06 257 LEU A CA 1
ATOM 1942 C C . LEU A 1 257 ? -8.022 1.281 -11.163 1.00 96.06 257 LEU A C 1
ATOM 1944 O O . LEU A 1 257 ? -7.681 2.428 -10.892 1.00 96.06 257 LEU A O 1
ATOM 1948 N N . ILE A 1 258 ? -7.183 0.401 -11.712 1.00 96.12 258 ILE A N 1
ATOM 1949 C CA . ILE A 1 258 ? -5.753 0.683 -11.942 1.00 96.12 258 ILE A CA 1
ATOM 1950 C C . ILE A 1 258 ? -5.369 0.704 -13.423 1.00 96.12 258 ILE A C 1
ATOM 1952 O O . ILE A 1 258 ? -4.209 0.930 -13.756 1.00 96.12 258 ILE A O 1
ATOM 1956 N N . SER A 1 259 ? -6.319 0.465 -14.325 1.00 94.62 259 SER A N 1
ATOM 1957 C CA . SER A 1 259 ? -6.074 0.332 -15.767 1.00 94.62 259 SER A CA 1
ATOM 1958 C C . SER A 1 259 ? -5.296 1.511 -16.374 1.00 94.62 259 SER A C 1
ATOM 1960 O O . SER A 1 259 ? -4.467 1.323 -17.267 1.00 94.62 259 SER A O 1
ATOM 1962 N N . PHE A 1 260 ? -5.492 2.722 -15.848 1.00 95.50 260 PHE A N 1
ATOM 1963 C CA . PHE A 1 260 ? -4.817 3.938 -16.307 1.00 95.50 260 PHE A CA 1
ATOM 1964 C C . PHE A 1 260 ? -3.325 4.021 -15.929 1.00 95.50 260 PHE A C 1
ATOM 1966 O O . PHE A 1 260 ? -2.602 4.832 -16.510 1.00 95.50 260 PHE A O 1
ATOM 1973 N N . PHE A 1 261 ? -2.842 3.186 -15.004 1.00 97.12 261 PHE A N 1
ATOM 1974 C CA . PHE A 1 261 ? -1.418 3.086 -14.659 1.00 97.12 261 PHE A CA 1
ATOM 1975 C C . PHE A 1 261 ? -0.603 2.284 -15.688 1.00 97.12 261 PHE A C 1
ATOM 1977 O O . PHE A 1 261 ? 0.629 2.336 -15.677 1.00 97.12 261 PHE A O 1
ATOM 1984 N N . GLY A 1 262 ? -1.272 1.583 -16.610 1.00 96.44 262 GLY A N 1
ATOM 1985 C CA . GLY A 1 262 ? -0.626 0.760 -17.629 1.00 96.44 262 GLY A CA 1
ATOM 1986 C C . GLY A 1 262 ? 0.090 -0.461 -17.045 1.00 96.44 262 GLY A C 1
ATOM 1987 O O . GLY A 1 262 ? -0.207 -0.916 -15.946 1.00 96.44 262 GLY A O 1
ATOM 1988 N N . TYR A 1 263 ? 1.026 -1.019 -17.808 1.00 97.12 263 TYR A N 1
ATOM 1989 C CA . TYR A 1 263 ? 1.788 -2.209 -17.433 1.00 97.12 263 TYR A CA 1
ATOM 1990 C C . TYR A 1 263 ? 3.131 -2.240 -18.160 1.00 97.12 263 TYR A C 1
ATOM 1992 O O . TYR A 1 263 ? 3.297 -1.628 -19.219 1.00 97.12 263 TYR A O 1
ATOM 2000 N N . VAL A 1 264 ? 4.077 -3.006 -17.622 1.00 96.38 264 VAL A N 1
ATOM 2001 C CA . VAL A 1 264 ? 5.310 -3.367 -18.329 1.00 96.38 264 VAL A CA 1
ATOM 2002 C C . VAL A 1 264 ? 5.193 -4.754 -18.953 1.00 96.38 264 VAL A C 1
ATOM 2004 O O . VAL A 1 264 ? 4.325 -5.555 -18.610 1.00 96.38 264 VAL A O 1
ATOM 2007 N N . SER A 1 265 ? 6.056 -5.035 -19.925 1.00 94.44 265 SER A N 1
ATOM 2008 C CA . SER A 1 265 ? 6.136 -6.333 -20.597 1.00 94.44 265 SER A CA 1
ATOM 2009 C C . SER A 1 265 ? 7.531 -6.917 -20.440 1.00 94.44 265 SER A C 1
ATOM 2011 O O . SER A 1 265 ? 8.523 -6.187 -20.450 1.00 94.44 265 SER A O 1
ATOM 2013 N N . LEU A 1 266 ? 7.615 -8.243 -20.346 1.00 92.50 266 LEU A N 1
ATOM 2014 C CA . LEU A 1 266 ? 8.895 -8.935 -20.424 1.00 92.50 266 LEU A CA 1
ATOM 2015 C C . LEU A 1 266 ? 9.399 -8.904 -21.869 1.00 92.50 266 LEU A C 1
ATOM 2017 O O . LEU A 1 266 ? 8.656 -9.180 -22.812 1.00 92.50 266 LEU A O 1
ATOM 2021 N N . ARG A 1 267 ? 10.682 -8.595 -22.052 1.00 91.50 267 ARG A N 1
ATOM 2022 C CA . ARG A 1 267 ? 11.340 -8.762 -23.352 1.00 91.50 267 ARG A CA 1
ATOM 2023 C C . ARG A 1 267 ? 11.693 -10.233 -23.577 1.00 91.50 267 ARG A C 1
ATOM 2025 O O . ARG A 1 267 ? 12.035 -10.947 -22.641 1.00 91.50 267 ARG A O 1
ATOM 2032 N N . LYS A 1 268 ? 11.685 -10.664 -24.839 1.00 92.62 268 LYS A N 1
ATOM 2033 C CA . LYS A 1 268 ? 12.062 -12.034 -25.232 1.00 92.62 268 LYS A CA 1
ATOM 2034 C C . LYS A 1 268 ? 13.579 -12.261 -25.255 1.00 92.62 268 LYS A C 1
ATOM 2036 O O . LYS A 1 268 ? 14.034 -13.389 -25.109 1.00 92.62 268 LYS A O 1
ATOM 2041 N N . SER A 1 269 ? 14.361 -11.210 -25.498 1.00 93.94 269 SER A N 1
ATOM 2042 C CA . SER A 1 269 ? 15.816 -11.313 -25.622 1.00 93.94 269 SER A CA 1
ATOM 2043 C C . SER A 1 269 ? 16.505 -11.373 -24.253 1.00 93.94 269 SER A C 1
ATOM 2045 O O . SER A 1 269 ? 16.064 -10.682 -23.328 1.00 93.94 269 SER A O 1
ATOM 2047 N N . PRO A 1 270 ? 17.625 -12.107 -24.131 1.00 91.88 270 PRO A N 1
ATOM 2048 C CA . PRO A 1 270 ? 18.435 -12.084 -22.918 1.00 91.88 270 PRO A CA 1
ATOM 2049 C C . PRO A 1 270 ? 19.016 -10.682 -22.658 1.00 91.88 270 PRO A C 1
ATOM 2051 O O . PRO A 1 270 ? 19.110 -9.876 -23.594 1.00 91.88 270 PRO A O 1
ATOM 2054 N N . PRO A 1 271 ? 19.406 -10.379 -21.404 1.00 91.38 271 PRO A N 1
ATOM 2055 C CA . PRO A 1 271 ? 20.170 -9.175 -21.104 1.00 91.38 271 PRO A CA 1
ATOM 2056 C C . PRO A 1 271 ? 21.474 -9.129 -21.890 1.00 91.38 271 PRO A C 1
ATOM 2058 O O . PRO A 1 271 ? 22.122 -10.152 -22.113 1.00 91.38 271 PRO A O 1
ATOM 2061 N N . LYS A 1 272 ? 21.856 -7.923 -22.307 1.00 93.81 272 LYS A N 1
ATOM 2062 C CA . LYS A 1 272 ? 23.146 -7.658 -22.947 1.00 93.81 272 LYS A CA 1
ATOM 2063 C C . LYS A 1 272 ? 24.070 -7.002 -21.933 1.00 93.81 272 LYS A C 1
ATOM 2065 O O . LYS A 1 272 ? 23.669 -6.069 -21.242 1.00 93.81 272 LYS A O 1
ATOM 2070 N N . LEU A 1 273 ? 25.312 -7.470 -21.857 1.00 92.88 273 LEU A N 1
ATOM 2071 C CA . LEU A 1 273 ? 26.312 -6.847 -20.996 1.00 92.88 273 LEU A CA 1
ATOM 2072 C C . LEU A 1 273 ? 26.462 -5.357 -21.358 1.00 92.88 273 LEU A C 1
ATOM 2074 O O . LEU A 1 273 ? 26.491 -5.012 -22.539 1.00 92.88 273 LEU A O 1
ATOM 2078 N N . HIS A 1 274 ? 26.546 -4.498 -20.339 1.00 89.88 274 HIS A N 1
ATOM 2079 C CA . HIS A 1 274 ? 26.610 -3.032 -20.457 1.00 89.88 274 HIS A CA 1
ATOM 2080 C C . HIS A 1 274 ? 25.374 -2.347 -21.060 1.00 89.88 274 HIS A C 1
ATOM 2082 O O . HIS A 1 274 ? 25.444 -1.167 -21.406 1.00 89.88 274 HIS A O 1
ATOM 2088 N N . GLU A 1 275 ? 24.234 -3.032 -21.174 1.00 91.69 275 GLU A N 1
ATOM 2089 C CA . GLU A 1 275 ? 22.999 -2.338 -21.530 1.00 91.69 275 GLU A CA 1
ATOM 2090 C C . GLU A 1 275 ? 22.565 -1.376 -20.408 1.00 91.69 275 GLU A C 1
ATOM 2092 O O . GLU A 1 275 ? 22.643 -1.728 -19.227 1.00 91.69 275 GLU A O 1
ATOM 2097 N N . PRO A 1 276 ? 22.101 -0.161 -20.746 1.00 87.81 276 PRO A N 1
ATOM 2098 C CA . PRO A 1 276 ? 21.549 0.739 -19.751 1.00 87.81 276 PRO A CA 1
ATOM 2099 C C . PRO A 1 276 ? 20.224 0.181 -19.223 1.00 87.81 276 PRO A C 1
ATOM 2101 O O . PRO A 1 276 ? 19.346 -0.214 -19.993 1.00 87.81 276 PRO A O 1
ATOM 2104 N N . ILE A 1 277 ? 20.070 0.208 -17.903 1.00 88.56 277 ILE A N 1
ATOM 2105 C CA . ILE A 1 277 ? 18.828 -0.129 -17.210 1.00 88.56 277 ILE A CA 1
ATOM 2106 C C . ILE A 1 277 ? 18.374 1.057 -16.365 1.00 88.56 277 ILE A C 1
ATOM 2108 O O . ILE A 1 277 ? 19.169 1.923 -16.001 1.00 88.56 277 ILE A O 1
ATOM 2112 N N . TYR A 1 278 ? 17.089 1.078 -16.041 1.00 88.44 278 TYR A N 1
ATOM 2113 C CA . TYR A 1 278 ? 16.541 1.950 -15.015 1.00 88.44 278 TYR A CA 1
ATOM 2114 C C . TYR A 1 278 ? 15.847 1.082 -13.969 1.00 88.44 278 TYR A C 1
ATOM 2116 O O . TYR A 1 278 ? 15.223 0.075 -14.305 1.00 88.44 278 TYR A O 1
ATOM 2124 N N . VAL A 1 279 ? 15.965 1.478 -12.707 1.00 89.12 279 VAL A N 1
ATOM 2125 C CA . VAL A 1 279 ? 15.268 0.851 -11.586 1.00 89.12 279 VAL A CA 1
ATOM 2126 C C . VAL A 1 279 ? 14.402 1.929 -10.970 1.00 89.12 279 VAL A C 1
ATOM 2128 O O . VAL A 1 279 ? 14.899 2.984 -10.587 1.00 89.12 279 VAL A O 1
ATOM 2131 N N . VAL A 1 280 ? 13.101 1.678 -10.921 1.00 91.44 280 VAL A N 1
ATOM 2132 C CA . VAL A 1 280 ? 12.174 2.514 -10.167 1.00 91.44 280 VAL A CA 1
ATOM 2133 C C . VAL A 1 280 ? 11.606 1.645 -9.060 1.00 91.44 280 VAL A C 1
ATOM 2135 O O . VAL A 1 280 ? 11.177 0.521 -9.314 1.00 91.44 280 VAL A O 1
ATOM 2138 N N . HIS A 1 281 ? 11.664 2.153 -7.838 1.00 88.44 281 HIS A N 1
ATOM 2139 C CA . HIS A 1 281 ? 11.188 1.462 -6.653 1.00 88.44 281 HIS A CA 1
ATOM 2140 C C . HIS A 1 281 ? 10.754 2.466 -5.590 1.00 88.44 281 HIS A C 1
ATOM 2142 O O . HIS A 1 281 ? 10.992 3.670 -5.727 1.00 88.44 281 HIS A O 1
ATOM 2148 N N . HIS A 1 282 ? 10.123 1.948 -4.544 1.00 87.81 282 HIS A N 1
ATOM 2149 C CA . HIS A 1 282 ? 9.829 2.667 -3.315 1.00 87.81 282 HIS A CA 1
ATOM 2150 C C . HIS A 1 282 ? 10.862 2.247 -2.267 1.00 87.81 282 HIS A C 1
ATOM 2152 O O . HIS A 1 282 ? 10.723 1.144 -1.741 1.00 87.81 282 HIS A O 1
ATOM 2158 N N . PRO A 1 283 ? 11.921 3.048 -2.039 1.00 78.19 283 PRO A N 1
ATOM 2159 C CA . PRO A 1 283 ? 12.860 2.791 -0.952 1.00 78.19 283 PRO A CA 1
ATOM 2160 C C . PRO A 1 283 ? 12.192 2.995 0.410 1.00 78.19 283 PRO A C 1
ATOM 2162 O O . PRO A 1 283 ? 11.238 3.777 0.518 1.00 78.19 283 PRO A O 1
ATOM 2165 N N . ASP A 1 284 ? 12.738 2.315 1.415 1.00 64.50 284 ASP A N 1
ATOM 2166 C CA . ASP A 1 284 ? 12.410 2.504 2.836 1.00 64.50 284 ASP A CA 1
ATOM 2167 C C . ASP A 1 284 ? 12.876 3.865 3.395 1.00 64.50 284 ASP A C 1
ATOM 2169 O O . ASP A 1 284 ? 13.958 4.365 2.989 1.00 64.50 284 ASP A O 1
#

Radius of gyration: 22.65 Å; chains: 1; bounding box: 91×51×50 Å

Organism: Aphanomyces astaci (NCBI:txid112090)

Sequence (284 aa):
MVATGTSLEDTKLQVKRPFVGTIGELMNLTLSIPIGKTRVHHRIESKNSQTQFMGVQFSTFDLPPGDTLEISSDSNSFTYTGHGPSTRFSDHVHGKSVVIQYTPSHPRAKNARPRTYAGIVVSGILEGFPTSTGREDVCGIQPQWWPNVCNATKFPAAYKNSKSIARLTMDGIKYGTGFLLGCDGYFLTNNHNVNSHATAATLKLEFGAESATCRDPCNAVALGCPGSVVVTGATLVATDKTLDYTLLQLSRANQDLISFFGYVSLRKSPPKLHEPIYVVHHPD

Foldseek 3Di:
DDDDDDDPPPPPPPPPDDAFDFQWDKAFDKDFDDADQDKDKDKDFAPDPQFFKKKFAWPFDAADPPKWKWKEDPPDIDIAHGRGAPQSMDDIYTDGMIMIMIDDDPDDPPPDDDDDTPGTITGTMIGGGGPCVDPPDDPDPDPPDFFLVVCCVVCVPVSLQCQQKWWKDFSNGTIWIWGAEDLQQKIKGFCSQPVDQSRQQFMKTAGQQGDPDRPHPLVVGQSSRGGPDIDGHWGFDDHDNVVGMTMTGDDPVVCVVSVSSPGDYDDPDDDDPPDDDDDDIRDD

Secondary structure (DSSP, 8-state):
---PPPP---------PPPPEE-EEEEEEEEEE--SSS-EEEEEE-S-TT--EEEEEEEEEE--TT-EEEEE-SS-EEEE-TT--TTSBPPPEESSEEEEEEE--S---TT---PPP-EEEEEEEEEE-----S----SSSS-----GGGGTTTSHHHHHHGGGEEEEEETTTEEEEEEEETTTTEEEE-TTT--SHHHHHH-EEEE----SSTT-GGGGSTT-S--SEEEE--EEEEEETTTTEEEEE--HHHHHHHGGG--B---SSPPPTT----------

InterPro domains:
  IPR009003 Peptidase S1, PA clan [SSF50494] (154-283)

pLDDT: mean 85.87, std 16.9, range [30.28, 98.69]